Protein AF-A0AAD2HLU0-F1 (afdb_monomer_lite)

Organism: NCBI:txid2018698

Radius of gyration: 24.08 Å; chains: 1; bounding box: 61×71×70 Å

Secondary structure (DSSP, 8-state):
-EE--TT-TTPPP--TT--EES-EEETTTTEEESPPP--STT-PPP-TT---TTT-EEEETTTTEEEEHHHHSS--------GGGGGGS-TTT-SPP--HHHHHTSS-S-----------------------------HHHHHHHHTTS-HHHHHHHTS-EEESGGGTTTTTHHHHHHHHHHHHHHHHS-GGGHHHHHHHHHHHSPTT--S---TTSS--------------------------PPPTTSPPPPB-TTT--B-

pLDDT: mean 74.42, std 17.14, range [38.34, 97.81]

Structure (mmCIF, N/CA/C/O backbone):
data_AF-A0AAD2HLU0-F1
#
_entry.id   AF-A0AAD2HLU0-F1
#
loop_
_atom_site.group_PDB
_atom_site.id
_atom_site.type_symbol
_atom_site.label_atom_id
_atom_site.label_alt_id
_atom_site.label_comp_id
_atom_site.label_asym_id
_atom_site.label_entity_id
_atom_site.label_seq_id
_atom_site.pdbx_PDB_ins_code
_atom_site.Cartn_x
_atom_site.Cartn_y
_atom_site.Cartn_z
_atom_site.occupancy
_atom_site.B_iso_or_equiv
_atom_site.auth_seq_id
_atom_site.auth_comp_id
_atom_site.auth_asym_id
_atom_site.auth_atom_id
_atom_site.pdbx_PDB_model_num
ATOM 1 N N . MET A 1 1 ? -4.654 6.642 -21.393 1.00 87.25 1 MET A N 1
ATOM 2 C CA . MET A 1 1 ? -3.465 5.949 -20.857 1.00 87.25 1 MET A CA 1
ATOM 3 C C . MET A 1 1 ? -3.127 6.618 -19.536 1.00 87.25 1 MET A C 1
ATOM 5 O O . MET A 1 1 ? -2.992 7.837 -19.544 1.00 87.25 1 MET A O 1
ATOM 9 N N . LYS A 1 2 ? -3.085 5.885 -18.421 1.00 93.81 2 LYS A N 1
ATOM 10 C CA . LYS A 1 2 ? -2.785 6.452 -17.093 1.00 93.81 2 LYS A CA 1
ATOM 11 C C . LYS A 1 2 ? -1.273 6.446 -16.833 1.00 93.81 2 LYS A C 1
ATOM 13 O O . LYS A 1 2 ? -0.592 5.492 -17.208 1.00 93.81 2 LYS A O 1
ATOM 18 N N . SER A 1 3 ? -0.744 7.498 -16.213 1.00 93.75 3 SER A N 1
ATOM 19 C CA . SER A 1 3 ? 0.640 7.503 -15.725 1.00 93.75 3 SER A CA 1
ATOM 20 C C . SER A 1 3 ? 0.746 6.664 -14.453 1.00 93.75 3 SER A C 1
ATOM 22 O O . SER A 1 3 ? -0.096 6.803 -13.567 1.00 93.75 3 SER A O 1
ATOM 24 N N . PHE A 1 4 ? 1.780 5.832 -14.350 1.00 93.38 4 PHE A N 1
ATOM 25 C CA . PHE A 1 4 ? 2.067 5.009 -13.178 1.00 93.38 4 PHE A CA 1
ATOM 26 C C . PHE A 1 4 ? 3.403 5.386 -12.539 1.00 93.38 4 PHE A C 1
ATOM 28 O O . PHE A 1 4 ? 4.429 5.399 -13.219 1.00 93.38 4 PHE A O 1
ATOM 35 N N . ASP A 1 5 ? 3.367 5.702 -11.241 1.00 92.12 5 ASP A N 1
ATOM 36 C CA . ASP A 1 5 ? 4.523 6.081 -10.429 1.00 92.12 5 ASP A CA 1
ATOM 37 C C . ASP A 1 5 ? 4.686 5.093 -9.271 1.00 92.12 5 ASP A C 1
ATOM 39 O O . ASP A 1 5 ? 3.951 5.102 -8.285 1.00 92.12 5 ASP A O 1
ATOM 43 N N . GLU A 1 6 ? 5.713 4.253 -9.382 1.00 89.19 6 GLU A N 1
ATOM 44 C CA . GLU A 1 6 ? 6.005 3.180 -8.433 1.00 89.19 6 GLU A CA 1
ATOM 45 C C . GLU A 1 6 ? 6.368 3.669 -7.016 1.00 89.19 6 GLU A C 1
ATOM 47 O O . GLU A 1 6 ? 6.426 2.853 -6.085 1.00 89.19 6 GLU A O 1
ATOM 52 N N . ASN A 1 7 ? 6.634 4.967 -6.839 1.00 88.31 7 ASN A N 1
ATOM 53 C CA . ASN A 1 7 ? 6.955 5.568 -5.543 1.00 88.31 7 ASN A CA 1
ATOM 54 C C . ASN A 1 7 ? 5.712 6.038 -4.780 1.00 88.31 7 ASN A C 1
ATOM 56 O O . ASN A 1 7 ? 5.813 6.302 -3.582 1.00 88.31 7 ASN A O 1
ATOM 60 N N . ILE A 1 8 ? 4.558 6.140 -5.445 1.00 89.88 8 ILE A N 1
ATOM 61 C CA . ILE A 1 8 ? 3.311 6.600 -4.837 1.00 89.88 8 ILE A CA 1
ATOM 62 C C . ILE A 1 8 ? 2.519 5.369 -4.380 1.00 89.88 8 ILE A C 1
ATOM 64 O O . ILE A 1 8 ? 2.015 4.619 -5.215 1.00 89.88 8 ILE A O 1
ATOM 68 N N . PRO A 1 9 ? 2.388 5.119 -3.065 1.00 87.75 9 PRO A N 1
ATOM 69 C CA . PRO A 1 9 ? 1.676 3.940 -2.581 1.00 87.75 9 PRO A CA 1
ATOM 70 C C . PRO A 1 9 ? 0.152 4.048 -2.732 1.00 87.75 9 PRO A C 1
ATOM 72 O O . PRO A 1 9 ? -0.545 3.037 -2.717 1.00 87.75 9 PRO A O 1
ATOM 75 N N . GLU A 1 10 ? -0.362 5.263 -2.908 1.00 88.94 10 GLU A N 1
ATOM 76 C CA . GLU A 1 10 ? -1.786 5.569 -3.067 1.00 88.94 10 GLU A CA 1
ATOM 77 C C . GLU A 1 10 ? -2.125 5.920 -4.505 1.00 88.94 10 GLU A C 1
ATOM 79 O O . GLU A 1 10 ? -2.752 6.937 -4.806 1.00 88.94 10 GLU A O 1
ATOM 84 N N . GLN A 1 11 ? -1.649 5.099 -5.427 1.00 91.31 11 GLN A N 1
ATOM 85 C CA . GLN A 1 11 ? -1.973 5.333 -6.813 1.00 91.31 11 GLN A CA 1
ATOM 86 C C . GLN A 1 11 ? -3.433 4.958 -7.108 1.00 91.31 11 GLN A C 1
ATOM 88 O O . GLN A 1 11 ? -3.984 4.037 -6.514 1.00 91.31 11 GLN A O 1
ATOM 93 N N . GLU A 1 12 ? -4.077 5.668 -8.031 1.00 90.44 12 GLU A N 1
ATOM 94 C CA . GLU A 1 12 ? -5.422 5.321 -8.491 1.00 90.44 12 GLU A CA 1
ATOM 95 C C . GLU A 1 12 ? -5.444 3.914 -9.107 1.00 90.44 12 GLU A C 1
ATOM 97 O O . GLU A 1 12 ? -4.520 3.544 -9.835 1.00 90.44 12 GLU A O 1
ATOM 102 N N . LEU A 1 13 ? -6.510 3.147 -8.843 1.00 88.50 13 LEU A N 1
ATOM 103 C CA . LEU A 1 13 ? -6.700 1.819 -9.418 1.00 88.50 13 LEU A CA 1
ATOM 104 C C . LEU A 1 13 ? -6.656 1.886 -10.953 1.00 88.50 13 LEU A C 1
ATOM 106 O O . LEU A 1 13 ? -7.323 2.705 -11.587 1.00 88.50 13 LEU A O 1
ATOM 110 N N . ILE A 1 14 ? -5.865 0.990 -11.540 1.00 90.00 14 ILE A N 1
ATOM 111 C CA . ILE A 1 14 ? -5.804 0.787 -12.986 1.00 90.00 14 ILE A CA 1
ATOM 112 C C . ILE A 1 14 ? -6.671 -0.429 -13.296 1.00 90.00 14 ILE A C 1
ATOM 114 O O . ILE A 1 14 ? -6.364 -1.540 -12.855 1.00 90.00 14 ILE A O 1
ATOM 118 N N . HIS A 1 15 ? -7.769 -0.218 -14.017 1.00 88.50 15 HIS A N 1
ATOM 119 C CA . HIS A 1 15 ? -8.679 -1.298 -14.391 1.00 88.50 15 HIS A CA 1
ATOM 120 C C . HIS A 1 15 ? -8.069 -2.190 -15.482 1.00 88.50 15 HIS A C 1
ATOM 122 O O . HIS A 1 15 ? -7.198 -1.764 -16.234 1.00 88.50 15 HIS A O 1
ATOM 128 N N . ALA A 1 16 ? -8.562 -3.426 -15.609 1.00 87.38 16 ALA A N 1
ATOM 129 C CA . ALA A 1 16 ? -8.052 -4.398 -16.584 1.00 87.38 16 ALA A CA 1
ATOM 130 C C . ALA A 1 16 ? -8.142 -3.924 -18.051 1.00 87.38 16 ALA A C 1
ATOM 132 O O . ALA A 1 16 ? -7.383 -4.381 -18.900 1.00 87.38 16 ALA A O 1
ATOM 133 N N . GLU A 1 17 ? -9.060 -3.003 -18.346 1.00 91.94 17 GLU A N 1
ATOM 134 C CA . GLU A 1 17 ? -9.271 -2.425 -19.678 1.00 91.94 17 GLU A CA 1
ATOM 135 C C . GLU A 1 17 ? -8.419 -1.166 -19.925 1.00 91.94 17 GLU A C 1
ATOM 137 O O . GLU A 1 17 ? -8.361 -0.647 -21.043 1.00 91.94 17 GLU A O 1
ATOM 142 N N . GLU A 1 18 ? -7.750 -0.648 -18.892 1.00 94.56 18 GLU A N 1
ATOM 143 C CA . GLU A 1 18 ? -6.975 0.583 -18.965 1.00 94.56 18 GLU A CA 1
ATOM 144 C C . GLU A 1 18 ? -5.498 0.301 -19.249 1.00 94.56 18 GLU A C 1
ATOM 146 O O . GLU A 1 18 ? -4.814 -0.436 -18.543 1.00 94.56 18 GLU A O 1
ATOM 151 N N . LEU A 1 19 ? -4.963 0.977 -20.265 1.00 95.19 19 LEU A N 1
ATOM 152 C CA . LEU A 1 19 ? -3.526 0.991 -20.517 1.00 95.19 19 LEU A CA 1
ATOM 153 C C . LEU A 1 19 ? -2.831 2.001 -19.602 1.00 95.19 19 LEU A C 1
ATOM 155 O O . LEU A 1 19 ? -3.290 3.143 -19.451 1.00 95.19 19 LEU A O 1
ATOM 159 N N . TYR A 1 20 ? -1.666 1.623 -19.086 1.00 95.12 20 TYR A N 1
ATOM 160 C CA . TYR A 1 20 ? -0.814 2.487 -18.276 1.00 95.12 20 TYR A CA 1
ATOM 161 C C . TYR A 1 20 ? 0.605 2.575 -18.844 1.00 95.12 20 TYR A C 1
ATOM 163 O O . TYR A 1 20 ? 1.043 1.722 -19.615 1.00 95.12 20 TYR A O 1
ATOM 171 N N . TYR A 1 21 ? 1.326 3.629 -18.470 1.00 94.88 21 TYR A N 1
ATOM 172 C CA . TYR A 1 21 ? 2.748 3.788 -18.767 1.00 94.88 21 TYR A CA 1
ATOM 173 C C . TYR A 1 21 ? 3.501 4.248 -17.522 1.00 94.88 21 TYR A C 1
ATOM 175 O O . TYR A 1 21 ? 3.002 5.057 -16.746 1.00 94.88 21 TYR A O 1
ATOM 183 N N . ARG A 1 22 ? 4.733 3.760 -17.364 1.00 93.69 22 ARG A N 1
ATOM 184 C CA . ARG A 1 22 ? 5.660 4.150 -16.282 1.00 93.69 22 ARG A CA 1
ATOM 185 C C . ARG A 1 22 ? 6.884 4.924 -16.762 1.00 93.69 22 ARG A C 1
ATOM 187 O O . ARG A 1 22 ? 7.669 5.433 -15.971 1.00 93.69 22 ARG A O 1
ATOM 194 N N . SER A 1 23 ? 7.091 4.972 -18.075 1.00 93.81 23 SER A N 1
ATOM 195 C CA . SER A 1 23 ? 8.239 5.642 -18.674 1.00 93.81 23 SER A CA 1
ATOM 196 C C . SER A 1 23 ? 7.872 6.205 -20.038 1.00 93.81 23 SER A C 1
ATOM 198 O O . SER A 1 23 ? 7.047 5.649 -20.760 1.00 93.81 23 SER A O 1
ATOM 200 N N . THR A 1 24 ? 8.521 7.304 -20.386 1.00 95.69 24 THR A N 1
ATOM 201 C CA . THR A 1 24 ? 8.459 7.957 -21.688 1.00 95.69 24 THR A CA 1
ATOM 202 C C . THR A 1 24 ? 9.670 7.528 -22.505 1.00 95.69 24 THR A C 1
ATOM 204 O O . THR A 1 24 ? 10.796 7.556 -22.009 1.00 95.69 24 THR A O 1
ATOM 207 N N . TYR A 1 25 ? 9.448 7.135 -23.759 1.00 96.94 25 TYR A N 1
ATOM 208 C CA . TYR A 1 25 ? 10.517 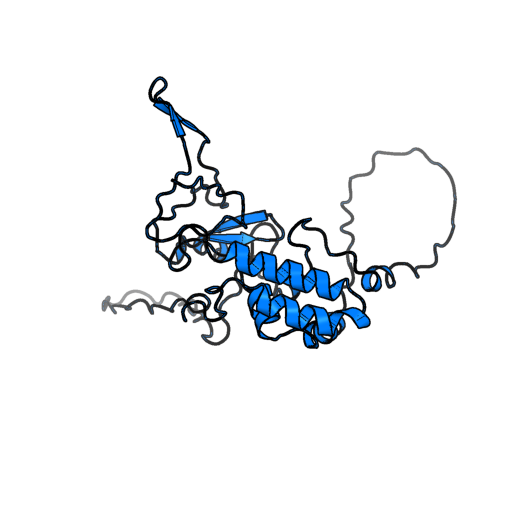6.826 -24.706 1.00 96.94 25 TYR A CA 1
ATOM 209 C C . TYR A 1 25 ? 10.790 8.033 -25.611 1.00 96.94 25 TYR A C 1
ATOM 211 O O . TYR A 1 25 ? 9.929 8.466 -26.380 1.00 96.94 25 TYR A O 1
ATOM 219 N N . HIS A 1 26 ? 11.998 8.583 -25.530 1.00 97.06 26 HIS A N 1
ATOM 220 C CA . HIS A 1 26 ? 12.459 9.685 -26.365 1.00 97.06 26 HIS A CA 1
ATOM 221 C C . HIS A 1 26 ? 13.066 9.133 -27.658 1.00 97.06 26 HIS A C 1
ATOM 223 O O . HIS A 1 26 ? 14.248 8.813 -27.712 1.00 97.06 26 HIS A O 1
ATOM 229 N N . HIS A 1 27 ? 12.263 9.036 -28.718 1.00 97.12 27 HIS A N 1
ATOM 230 C CA . HIS A 1 27 ? 12.669 8.425 -29.993 1.00 97.12 27 HIS A CA 1
ATOM 231 C C . HIS A 1 27 ? 13.915 9.053 -30.647 1.00 97.12 27 HIS A C 1
ATOM 233 O O . HIS A 1 27 ? 14.646 8.358 -31.344 1.00 97.12 27 HIS A O 1
ATOM 239 N N . THR A 1 28 ? 14.177 10.345 -30.426 1.00 97.81 28 THR A N 1
ATOM 240 C CA . THR A 1 28 ? 15.351 11.033 -30.987 1.00 97.81 28 THR A CA 1
ATOM 241 C C . THR A 1 28 ? 16.658 10.613 -30.321 1.00 97.81 28 THR A C 1
ATOM 243 O O . THR A 1 28 ? 17.678 10.506 -30.994 1.00 97.81 28 THR A O 1
ATOM 246 N N . SER A 1 29 ? 16.640 10.376 -29.008 1.00 96.25 29 SER A N 1
ATOM 247 C CA . SER A 1 29 ? 17.819 9.989 -28.226 1.00 96.25 29 SER A CA 1
ATOM 248 C C . SER A 1 29 ? 17.877 8.493 -27.914 1.00 96.25 29 SER A C 1
ATOM 250 O O . SER A 1 29 ? 18.889 8.015 -27.410 1.00 96.25 29 SER A O 1
ATOM 252 N N . GLY A 1 30 ? 16.789 7.757 -28.155 1.00 96.62 30 GLY A N 1
ATOM 253 C CA . GLY A 1 30 ? 16.605 6.383 -27.690 1.00 96.62 30 GLY A CA 1
ATOM 254 C C . GLY A 1 30 ? 16.499 6.256 -26.164 1.00 96.62 30 GLY A C 1
ATOM 255 O O . GLY A 1 30 ? 16.508 5.139 -25.650 1.00 96.62 30 GLY A O 1
ATOM 256 N N . ALA A 1 31 ? 16.420 7.371 -25.429 1.00 96.62 31 ALA A N 1
ATOM 257 C CA . ALA A 1 31 ? 16.419 7.370 -23.971 1.00 96.62 31 ALA A CA 1
ATOM 258 C C . ALA A 1 31 ? 15.034 7.034 -23.397 1.00 96.62 31 ALA A C 1
ATOM 260 O O . ALA A 1 31 ? 14.007 7.447 -23.935 1.00 96.62 31 ALA A O 1
ATOM 261 N N . ILE A 1 32 ? 15.010 6.334 -22.263 1.00 95.25 32 ILE A N 1
ATOM 262 C CA . ILE A 1 32 ? 13.800 6.046 -21.481 1.00 95.25 32 ILE A CA 1
ATOM 263 C C . ILE A 1 32 ? 13.853 6.888 -20.200 1.00 95.25 32 ILE A C 1
ATOM 265 O O . ILE A 1 32 ? 14.864 6.861 -19.500 1.00 95.25 32 ILE A O 1
ATOM 269 N N . SER A 1 33 ? 12.788 7.637 -19.901 1.00 94.25 33 SER A N 1
ATOM 270 C CA . SER A 1 33 ? 12.708 8.522 -18.730 1.00 94.25 33 SER A CA 1
ATOM 271 C C . SER A 1 33 ? 11.361 8.395 -17.998 1.00 94.25 33 SER A C 1
ATOM 273 O O . SER A 1 33 ? 10.326 8.429 -18.665 1.00 94.25 33 SER A O 1
ATOM 275 N N . PRO A 1 34 ? 11.327 8.283 -16.657 1.00 92.19 34 PRO A N 1
ATOM 276 C CA . PRO A 1 34 ? 12.480 8.190 -15.760 1.00 92.19 34 PRO A CA 1
ATOM 277 C C . PRO A 1 34 ? 13.181 6.824 -15.850 1.00 92.19 34 PRO A C 1
ATOM 279 O O . PRO A 1 34 ? 12.624 5.852 -16.366 1.00 92.19 34 PRO A O 1
ATOM 282 N N . ALA A 1 35 ? 14.417 6.748 -15.343 1.00 88.62 35 ALA A N 1
ATOM 283 C CA . ALA A 1 35 ? 15.080 5.466 -15.117 1.00 88.62 35 ALA A CA 1
ATOM 284 C C . ALA A 1 35 ? 14.264 4.632 -14.116 1.00 88.62 35 ALA A C 1
ATOM 286 O O . ALA A 1 35 ? 13.683 5.183 -13.180 1.00 88.62 35 ALA A O 1
ATOM 287 N N . ARG A 1 36 ? 14.217 3.308 -14.309 1.00 85.56 36 ARG A N 1
ATOM 288 C CA . ARG A 1 36 ? 13.431 2.421 -13.440 1.00 85.56 36 ARG A CA 1
ATOM 289 C C . ARG A 1 36 ? 13.984 2.470 -12.010 1.00 85.56 36 ARG A C 1
ATOM 291 O O . ARG A 1 36 ? 15.167 2.169 -11.834 1.00 85.56 36 ARG A O 1
ATOM 298 N N . PRO A 1 37 ? 13.176 2.840 -11.002 1.00 86.19 37 PRO A N 1
ATOM 299 C CA . PRO A 1 37 ? 13.651 2.876 -9.631 1.00 86.19 37 PRO A CA 1
ATOM 300 C C . PRO A 1 37 ? 13.915 1.452 -9.124 1.00 86.19 37 PRO A C 1
ATOM 302 O O . PRO A 1 37 ? 13.137 0.525 -9.349 1.00 86.19 37 PRO A O 1
ATOM 305 N N . THR A 1 38 ? 15.020 1.271 -8.405 1.00 88.38 38 THR A N 1
ATOM 306 C CA . THR A 1 38 ? 15.301 0.032 -7.673 1.00 88.38 38 THR A CA 1
ATOM 307 C C . THR A 1 38 ? 14.646 0.122 -6.303 1.00 88.38 38 THR A C 1
ATOM 309 O O . THR A 1 38 ? 15.165 0.771 -5.393 1.00 88.38 38 THR A O 1
ATOM 312 N N . LEU A 1 39 ? 13.473 -0.486 -6.165 1.00 87.75 39 LEU A N 1
ATOM 313 C CA . LEU A 1 39 ? 12.642 -0.288 -4.978 1.00 87.75 39 LEU A CA 1
ATOM 314 C C . LEU A 1 39 ? 12.993 -1.282 -3.862 1.00 87.75 39 LEU A C 1
ATOM 316 O O . LEU A 1 39 ? 13.084 -0.892 -2.695 1.00 87.75 39 LEU A O 1
ATOM 320 N N . CYS A 1 40 ? 13.298 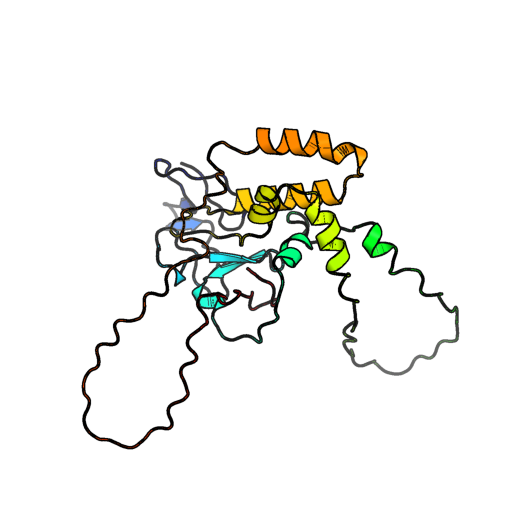-2.529 -4.235 1.00 89.81 40 CYS A N 1
ATOM 321 C CA . CYS A 1 40 ? 13.712 -3.584 -3.313 1.00 89.81 40 CYS A CA 1
ATOM 322 C C . CYS A 1 40 ? 15.227 -3.588 -3.058 1.00 89.81 40 CYS A C 1
ATOM 324 O O . CYS A 1 40 ? 16.025 -3.153 -3.887 1.00 89.81 40 CYS A O 1
ATOM 326 N N . CYS A 1 41 ? 15.645 -4.178 -1.936 1.00 85.75 41 CYS A N 1
ATOM 327 C CA . CYS A 1 41 ? 17.053 -4.412 -1.598 1.00 85.75 41 CYS A CA 1
ATOM 328 C C . CYS A 1 41 ? 17.812 -5.337 -2.572 1.00 85.75 41 CYS A C 1
ATOM 330 O O . CYS A 1 41 ? 19.035 -5.268 -2.619 1.00 85.75 41 CYS A O 1
ATOM 332 N N . CYS A 1 42 ? 17.125 -6.167 -3.368 1.00 88.12 42 CYS A N 1
ATOM 333 C CA . CYS A 1 42 ? 17.774 -7.014 -4.376 1.00 88.12 42 CYS A CA 1
ATOM 334 C C . CYS A 1 42 ? 18.231 -6.239 -5.623 1.00 88.12 42 CYS A C 1
ATOM 336 O O . CYS A 1 42 ? 18.920 -6.807 -6.463 1.00 88.12 42 CYS A O 1
ATOM 338 N N . GLY A 1 43 ? 17.843 -4.966 -5.764 1.00 89.75 43 GLY A N 1
ATOM 339 C CA . GLY A 1 43 ? 18.164 -4.151 -6.938 1.00 89.75 43 GLY A CA 1
ATOM 340 C C . GLY A 1 43 ? 17.301 -4.441 -8.170 1.00 89.75 43 GLY A C 1
ATOM 341 O O . GLY A 1 43 ? 17.443 -3.755 -9.177 1.00 89.75 43 GLY A O 1
ATOM 342 N N . GLU A 1 44 ? 16.389 -5.413 -8.104 1.00 91.69 44 GLU A N 1
ATOM 343 C CA . GLU A 1 44 ? 15.434 -5.682 -9.182 1.00 91.69 44 GLU A CA 1
ATOM 344 C C . GLU A 1 44 ? 14.308 -4.635 -9.177 1.00 91.69 44 GLU A C 1
ATOM 346 O O . GLU A 1 44 ? 13.818 -4.222 -8.118 1.00 91.69 44 GLU A O 1
ATOM 351 N N . ALA A 1 45 ? 13.919 -4.192 -10.375 1.00 91.88 45 ALA A N 1
ATOM 352 C CA . ALA A 1 45 ? 12.780 -3.301 -10.571 1.00 91.88 45 ALA A CA 1
ATOM 353 C C . ALA A 1 45 ? 11.463 -4.072 -10.417 1.00 91.88 45 ALA A C 1
ATOM 355 O O . ALA A 1 45 ? 11.415 -5.279 -10.646 1.00 91.88 45 ALA A O 1
ATOM 356 N N . TYR A 1 46 ? 10.391 -3.358 -10.075 1.00 93.81 46 TYR A N 1
ATOM 357 C CA . TYR A 1 46 ? 9.057 -3.944 -10.037 1.00 93.81 46 TYR A CA 1
ATOM 358 C C . TYR A 1 46 ? 8.632 -4.396 -11.440 1.00 93.81 46 TYR A C 1
ATOM 360 O O . TYR A 1 46 ? 8.748 -3.634 -12.409 1.00 93.81 46 TYR A O 1
ATOM 368 N N . ASP A 1 47 ? 8.124 -5.621 -11.546 1.00 92.44 47 ASP A N 1
ATOM 369 C CA . ASP A 1 47 ? 7.500 -6.123 -12.764 1.00 92.44 47 ASP A CA 1
ATOM 370 C C . ASP A 1 47 ? 6.015 -6.424 -12.511 1.00 92.44 47 ASP A C 1
ATOM 372 O O . ASP A 1 47 ? 5.699 -7.398 -11.828 1.00 92.44 47 ASP A O 1
ATOM 376 N N . PRO A 1 48 ? 5.094 -5.579 -13.001 1.00 90.31 48 PRO A N 1
ATOM 377 C CA . PRO A 1 48 ? 3.661 -5.771 -12.792 1.00 90.31 48 PRO A CA 1
ATOM 378 C C . PRO A 1 48 ? 3.078 -6.975 -13.544 1.00 90.31 48 PRO A C 1
ATOM 380 O O . PRO A 1 48 ? 1.996 -7.430 -13.175 1.00 90.31 48 PRO A O 1
ATOM 383 N N . ASP A 1 49 ? 3.769 -7.485 -14.568 1.00 88.69 49 ASP A N 1
ATOM 384 C CA . ASP A 1 49 ? 3.325 -8.652 -15.341 1.00 88.69 49 ASP A CA 1
ATOM 385 C C . ASP A 1 49 ? 3.723 -9.975 -14.662 1.00 88.69 49 ASP A C 1
ATOM 387 O O . ASP A 1 49 ? 3.194 -11.043 -14.978 1.00 88.69 49 ASP A O 1
ATOM 391 N N . GLU A 1 50 ? 4.644 -9.917 -13.698 1.00 92.81 50 GLU A N 1
ATOM 392 C CA . GLU A 1 50 ? 5.105 -11.079 -12.955 1.00 92.81 50 GLU A CA 1
ATOM 393 C C . GLU A 1 50 ? 4.105 -11.431 -11.844 1.00 92.81 50 GLU A C 1
ATOM 395 O O . GLU A 1 50 ? 3.981 -10.763 -10.815 1.00 92.81 50 GLU A O 1
ATOM 400 N N . THR A 1 51 ? 3.364 -12.516 -12.059 1.00 87.38 51 THR A N 1
ATOM 401 C CA . THR A 1 51 ? 2.300 -12.954 -11.146 1.00 87.38 51 THR A CA 1
ATOM 402 C C . THR A 1 51 ? 2.774 -13.908 -10.053 1.00 87.38 51 THR A C 1
ATOM 404 O O . THR A 1 51 ? 1.975 -14.300 -9.200 1.00 87.38 51 THR A O 1
ATOM 407 N N . SER A 1 52 ? 4.041 -14.340 -10.071 1.00 91.19 52 SER A N 1
ATOM 408 C CA . SER A 1 52 ? 4.546 -15.257 -9.049 1.00 91.19 52 SER A CA 1
ATOM 409 C C . SER A 1 52 ? 4.529 -14.619 -7.660 1.00 91.19 52 SER A C 1
ATOM 411 O O . SER A 1 52 ? 4.881 -13.456 -7.459 1.00 91.19 52 SER A O 1
ATOM 413 N N . ALA A 1 53 ? 4.158 -15.422 -6.660 1.00 89.38 53 ALA A N 1
ATOM 414 C CA . ALA A 1 53 ? 4.048 -14.966 -5.276 1.00 89.38 53 ALA A CA 1
ATOM 415 C C . ALA A 1 53 ? 5.360 -14.369 -4.733 1.00 89.38 53 ALA A C 1
ATOM 417 O O . ALA A 1 53 ? 5.336 -13.516 -3.852 1.00 89.38 53 ALA A O 1
ATOM 418 N N . GLU A 1 54 ? 6.502 -14.803 -5.265 1.00 91.81 54 GLU A N 1
ATOM 419 C CA . GLU A 1 54 ? 7.836 -14.341 -4.883 1.00 91.81 54 GLU A CA 1
ATOM 420 C C . GLU A 1 54 ? 8.139 -12.895 -5.301 1.00 91.81 54 GLU A C 1
ATOM 422 O O . GLU A 1 54 ? 8.930 -12.227 -4.627 1.00 91.81 54 GLU A O 1
ATOM 427 N N . HIS A 1 55 ? 7.498 -12.411 -6.370 1.00 92.25 55 HIS A N 1
ATOM 428 C CA . HIS A 1 55 ? 7.678 -11.066 -6.924 1.00 92.25 55 HIS A CA 1
ATOM 429 C C . HIS A 1 55 ? 6.598 -10.074 -6.483 1.00 92.25 55 HIS A C 1
ATOM 431 O O . HIS A 1 55 ? 6.729 -8.879 -6.746 1.00 92.25 55 HIS A O 1
ATOM 437 N N . ILE A 1 56 ? 5.581 -10.528 -5.741 1.00 92.69 56 ILE A N 1
ATOM 438 C CA . ILE A 1 56 ? 4.675 -9.623 -5.024 1.00 92.69 56 ILE A CA 1
ATOM 439 C C . ILE A 1 56 ? 5.517 -8.728 -4.115 1.00 92.69 56 ILE A C 1
ATOM 441 O O . ILE A 1 56 ? 6.392 -9.203 -3.381 1.00 92.69 56 ILE A O 1
ATOM 445 N N . MET A 1 57 ? 5.260 -7.423 -4.171 1.00 93.88 57 MET A N 1
ATOM 446 C CA . MET A 1 57 ? 5.980 -6.448 -3.364 1.00 93.88 57 MET A CA 1
ATOM 447 C C . MET A 1 57 ? 5.114 -5.960 -2.213 1.00 93.88 57 MET A C 1
ATOM 449 O O . MET A 1 57 ? 3.975 -5.562 -2.426 1.00 93.88 57 MET A O 1
ATOM 453 N N . HIS A 1 58 ? 5.689 -5.929 -1.017 1.00 92.75 58 HIS A N 1
ATOM 454 C CA . HIS A 1 58 ? 5.091 -5.366 0.185 1.00 92.75 58 HIS A CA 1
ATOM 455 C C . HIS A 1 58 ? 5.715 -3.996 0.479 1.00 92.75 58 HIS A C 1
ATOM 457 O O . HIS A 1 58 ? 6.919 -3.806 0.293 1.00 92.75 58 HIS A O 1
ATOM 463 N N . PHE A 1 59 ? 4.925 -3.036 0.944 1.00 92.25 59 PHE A N 1
ATOM 464 C CA . PHE A 1 59 ? 5.384 -1.698 1.301 1.00 92.25 59 PHE A CA 1
ATOM 465 C C . PHE A 1 59 ? 5.601 -1.574 2.805 1.00 92.25 59 PHE A C 1
ATOM 467 O O . PHE A 1 59 ? 4.674 -1.664 3.609 1.00 92.25 59 PHE A O 1
ATOM 474 N N . CYS A 1 60 ? 6.839 -1.284 3.192 1.00 88.19 60 CYS A N 1
ATOM 475 C CA . CYS A 1 60 ? 7.174 -1.015 4.578 1.00 88.19 60 CYS A CA 1
ATOM 476 C C . CYS A 1 60 ? 6.797 0.428 4.916 1.00 88.19 60 CYS A C 1
ATOM 478 O O . CYS A 1 60 ? 7.449 1.359 4.440 1.00 88.19 60 CYS A O 1
ATOM 480 N N . SER A 1 61 ? 5.802 0.626 5.784 1.00 82.06 61 SER A N 1
ATOM 481 C CA . SER A 1 61 ? 5.373 1.966 6.217 1.00 82.06 61 SER A CA 1
ATOM 482 C C . SER A 1 61 ? 6.504 2.767 6.865 1.00 82.06 61 SER A C 1
ATOM 484 O O . SER A 1 61 ? 6.628 3.960 6.609 1.00 82.06 61 SER A O 1
ATOM 486 N N . ARG A 1 62 ? 7.382 2.101 7.625 1.00 79.50 62 ARG A N 1
ATOM 487 C CA . ARG A 1 62 ? 8.500 2.737 8.335 1.00 79.50 62 ARG A CA 1
ATOM 488 C C . ARG A 1 62 ? 9.645 3.145 7.417 1.00 79.50 62 ARG A C 1
ATOM 490 O O . ARG A 1 62 ? 10.118 4.274 7.499 1.00 79.50 62 ARG A O 1
ATOM 497 N N . CYS A 1 63 ? 10.104 2.238 6.556 1.00 80.38 63 CYS A N 1
ATOM 498 C CA . CYS A 1 63 ? 11.190 2.530 5.617 1.00 80.38 63 CYS A CA 1
ATOM 499 C C . CYS A 1 63 ? 10.719 3.301 4.384 1.00 80.38 63 CYS A C 1
ATOM 501 O O . CYS A 1 63 ? 11.560 3.832 3.668 1.00 80.38 63 CYS A O 1
ATOM 503 N N . ARG A 1 64 ? 9.405 3.335 4.120 1.00 85.31 64 ARG A N 1
ATOM 504 C CA . ARG A 1 64 ? 8.806 3.858 2.883 1.00 85.31 64 ARG A CA 1
ATOM 505 C C . ARG A 1 64 ? 9.387 3.195 1.630 1.00 85.31 64 ARG A C 1
ATOM 507 O O . ARG A 1 64 ? 9.612 3.844 0.615 1.00 85.31 64 ARG A O 1
ATOM 514 N N . ARG A 1 65 ? 9.656 1.887 1.713 1.00 88.00 65 ARG A N 1
ATOM 515 C CA . ARG A 1 65 ? 10.262 1.086 0.636 1.00 88.00 65 ARG A CA 1
ATOM 516 C C . ARG A 1 65 ? 9.393 -0.107 0.286 1.00 88.00 65 ARG A C 1
ATOM 518 O O . ARG A 1 65 ? 8.777 -0.703 1.167 1.00 88.00 65 ARG A O 1
ATOM 525 N N . TRP A 1 66 ? 9.417 -0.479 -0.987 1.00 91.88 66 TRP A N 1
ATOM 526 C CA . TRP A 1 66 ? 8.788 -1.697 -1.481 1.00 91.88 66 TRP A CA 1
ATOM 527 C C . TRP A 1 66 ? 9.782 -2.853 -1.503 1.00 91.88 66 TRP A C 1
ATOM 529 O O . TRP A 1 66 ? 10.903 -2.705 -1.979 1.00 91.88 66 TRP A O 1
ATOM 539 N N . LEU A 1 67 ? 9.368 -4.020 -1.030 1.00 93.00 67 LEU A N 1
ATOM 540 C CA . LEU A 1 67 ? 10.221 -5.189 -0.857 1.00 93.00 67 LEU A CA 1
ATOM 541 C C . LEU A 1 67 ? 9.533 -6.419 -1.437 1.00 93.00 67 LEU A C 1
ATOM 543 O O . LEU A 1 67 ? 8.373 -6.672 -1.131 1.00 93.00 67 LEU A O 1
ATOM 547 N N . HIS A 1 68 ? 10.238 -7.197 -2.255 1.00 93.50 68 HIS A N 1
ATOM 548 C CA . HIS A 1 68 ? 9.705 -8.464 -2.753 1.00 93.50 68 HIS A CA 1
ATOM 549 C C . HIS A 1 68 ? 9.488 -9.449 -1.604 1.00 93.50 68 HIS A C 1
ATOM 551 O O . HIS A 1 68 ? 10.328 -9.553 -0.706 1.00 93.50 68 HIS A O 1
ATOM 557 N N . ARG A 1 69 ? 8.431 -10.257 -1.681 1.00 90.94 69 ARG A N 1
ATOM 558 C CA . ARG A 1 69 ? 8.150 -11.319 -0.707 1.00 90.94 69 ARG A CA 1
ATOM 559 C C . ARG A 1 69 ? 9.324 -12.287 -0.535 1.00 90.94 69 ARG A C 1
ATOM 561 O O . ARG A 1 69 ? 9.668 -12.640 0.596 1.00 90.94 69 ARG A O 1
ATOM 568 N N . LYS A 1 70 ? 9.997 -12.660 -1.633 1.00 91.56 70 LYS A N 1
ATOM 569 C CA . LYS A 1 70 ? 11.212 -13.498 -1.581 1.00 91.56 70 LYS A CA 1
ATOM 570 C C . LYS A 1 70 ? 12.339 -12.850 -0.768 1.00 91.56 70 LYS A C 1
ATOM 572 O O . LYS A 1 70 ? 13.042 -13.532 -0.030 1.00 91.56 70 LYS A O 1
ATOM 577 N N . CYS A 1 71 ? 12.463 -11.527 -0.843 1.00 88.25 71 CYS A N 1
ATOM 578 C CA . CYS A 1 71 ? 13.488 -10.760 -0.135 1.00 88.25 71 CYS A CA 1
ATOM 579 C C . CYS A 1 71 ? 13.155 -10.540 1.347 1.00 88.25 71 CYS A C 1
ATOM 581 O O . CYS A 1 71 ? 14.063 -10.324 2.140 1.00 88.25 71 CYS A O 1
ATOM 583 N N . LEU A 1 72 ? 11.880 -10.630 1.734 1.00 85.81 72 LEU A N 1
ATOM 584 C CA . LEU A 1 72 ? 11.448 -10.601 3.140 1.00 85.81 72 LEU A CA 1
ATOM 585 C C . LEU A 1 72 ? 11.712 -11.930 3.858 1.00 85.81 72 LEU A C 1
ATOM 587 O O . LEU A 1 72 ? 11.856 -11.966 5.072 1.00 85.81 72 LEU A O 1
ATOM 591 N N . SER A 1 73 ? 11.792 -13.028 3.103 1.00 80.38 73 SER A N 1
ATOM 592 C CA . SER A 1 73 ? 11.985 -14.378 3.647 1.00 80.38 73 SER A CA 1
ATOM 593 C C . SER A 1 73 ? 13.446 -14.684 4.007 1.00 80.38 73 SER A C 1
ATOM 595 O O . SER A 1 73 ? 13.739 -15.747 4.557 1.00 80.38 73 SER A O 1
ATOM 597 N N . SER A 1 74 ? 14.386 -13.786 3.684 1.00 72.88 74 SER A N 1
ATOM 598 C CA . SER A 1 74 ? 15.789 -13.968 4.055 1.00 72.88 74 SER A CA 1
ATOM 599 C C . SER A 1 74 ? 15.951 -13.847 5.576 1.00 72.88 74 SER A C 1
ATOM 601 O O . SER A 1 74 ? 15.399 -12.913 6.158 1.00 72.88 74 SER A O 1
ATOM 603 N N . PRO A 1 75 ? 16.685 -14.762 6.233 1.00 57.19 75 PRO A N 1
ATOM 604 C CA . PRO A 1 75 ? 16.715 -14.872 7.685 1.00 57.19 75 PRO A CA 1
ATOM 605 C C . PRO A 1 75 ? 17.389 -13.652 8.308 1.00 57.19 75 PRO A C 1
ATOM 607 O O . PRO A 1 75 ? 18.614 -13.566 8.395 1.00 57.19 75 PRO A O 1
ATOM 610 N N . LEU A 1 76 ? 16.570 -12.723 8.775 1.00 56.62 76 LEU A N 1
ATOM 611 C CA . LEU A 1 76 ? 16.965 -11.708 9.733 1.00 56.62 76 LEU A CA 1
ATOM 612 C C . LEU A 1 76 ? 16.411 -12.084 11.106 1.00 56.62 76 LEU A C 1
ATOM 614 O O . LEU A 1 76 ? 15.451 -12.854 11.187 1.00 56.62 76 LEU A O 1
ATOM 618 N N . PRO A 1 77 ? 17.044 -11.625 12.198 1.00 46.34 77 PRO A N 1
ATOM 619 C CA . PRO A 1 77 ? 16.536 -11.875 13.539 1.00 46.34 77 PRO A CA 1
ATOM 620 C C . PRO A 1 77 ? 15.109 -11.323 13.638 1.00 46.34 77 PRO A C 1
ATOM 622 O O . PRO A 1 77 ? 14.909 -10.111 13.603 1.00 46.34 77 PRO A O 1
ATOM 625 N N . SER A 1 78 ? 14.143 -12.242 13.702 1.00 47.00 78 SER A N 1
ATOM 626 C CA . SER A 1 78 ? 12.716 -11.935 13.696 1.00 47.00 78 SER A CA 1
ATOM 627 C C . SER A 1 78 ? 12.313 -11.295 15.020 1.00 47.00 78 SER A C 1
ATOM 629 O O . SER A 1 78 ? 12.448 -11.909 16.087 1.00 47.00 78 SER A O 1
ATOM 631 N N . ARG A 1 79 ? 11.820 -10.059 14.965 1.00 53.25 79 ARG A N 1
ATOM 632 C CA . ARG A 1 79 ? 11.119 -9.424 16.077 1.00 53.25 79 ARG A CA 1
ATOM 633 C C . ARG A 1 79 ? 9.625 -9.615 15.849 1.00 53.25 79 ARG A C 1
ATOM 635 O O . ARG A 1 79 ? 9.066 -9.093 14.896 1.00 53.25 79 ARG A O 1
ATOM 642 N N . ARG A 1 80 ? 8.952 -10.282 16.792 1.00 54.12 80 ARG A N 1
ATOM 643 C CA . ARG A 1 80 ? 7.484 -10.361 16.803 1.00 54.12 80 ARG A CA 1
ATOM 644 C C . ARG A 1 80 ? 6.899 -8.956 16.909 1.00 54.12 80 ARG A C 1
ATOM 646 O O . ARG A 1 80 ? 6.884 -8.365 17.986 1.00 54.12 80 ARG A O 1
ATOM 653 N N . VAL A 1 81 ? 6.445 -8.444 15.780 1.00 54.91 81 VAL A N 1
ATOM 654 C CA . VAL A 1 81 ? 5.707 -7.197 15.654 1.00 54.91 81 VAL A CA 1
ATOM 655 C C . VAL A 1 81 ? 4.229 -7.560 15.560 1.00 54.91 81 VAL A C 1
ATOM 657 O O . VAL A 1 81 ? 3.856 -8.505 14.866 1.00 54.91 81 VAL A O 1
ATOM 660 N N . THR A 1 82 ? 3.382 -6.867 16.317 1.00 64.19 82 THR A N 1
ATOM 661 C CA . THR A 1 82 ? 1.934 -7.123 16.303 1.00 64.19 82 THR A CA 1
ATOM 662 C C . THR A 1 82 ? 1.265 -6.322 15.181 1.00 64.19 82 THR A C 1
ATOM 664 O O . THR A 1 82 ? 1.750 -5.241 14.846 1.00 64.19 82 THR A O 1
ATOM 667 N N . PRO A 1 83 ? 0.135 -6.779 14.610 1.00 64.12 83 PRO A N 1
ATOM 668 C CA . PRO A 1 83 ? -0.620 -5.995 13.626 1.00 64.12 83 PRO A CA 1
ATOM 669 C C . PRO A 1 83 ? -1.005 -4.590 14.124 1.00 64.12 83 PRO A C 1
ATOM 671 O O . PRO A 1 83 ? -1.102 -3.655 13.334 1.00 64.12 83 PRO A O 1
ATOM 674 N N . ALA A 1 84 ? -1.147 -4.413 15.442 1.00 67.94 84 ALA A N 1
ATOM 675 C CA . ALA A 1 84 ? -1.379 -3.115 16.068 1.00 67.94 84 ALA A CA 1
ATOM 676 C C . ALA A 1 84 ? -0.212 -2.123 15.866 1.00 67.94 84 ALA A C 1
ATOM 678 O O . ALA A 1 84 ? -0.427 -0.912 15.891 1.00 67.94 84 ALA A O 1
ATOM 679 N N . GLU A 1 85 ? 1.014 -2.592 15.601 1.00 70.62 85 GLU A N 1
ATOM 680 C CA . GLU A 1 85 ? 2.153 -1.713 15.305 1.00 70.62 85 GLU A CA 1
ATOM 681 C C . GLU A 1 85 ? 2.004 -0.966 13.972 1.00 70.62 85 GLU A C 1
ATOM 683 O O . GLU A 1 85 ? 2.551 0.128 13.830 1.00 70.62 85 GLU A O 1
ATOM 688 N N . PHE A 1 86 ? 1.217 -1.479 13.016 1.00 69.38 86 PHE A N 1
ATOM 689 C CA . PHE A 1 86 ? 0.913 -0.743 11.781 1.00 69.38 86 PHE A CA 1
ATOM 690 C C . PHE A 1 86 ? 0.133 0.548 12.037 1.00 69.38 86 PHE A C 1
ATOM 692 O O . PHE A 1 86 ? 0.232 1.484 11.248 1.00 69.38 86 PHE A O 1
ATOM 699 N N . LEU A 1 87 ? -0.609 0.601 13.144 1.00 78.44 87 LEU A N 1
ATOM 700 C CA . LEU A 1 87 ? -1.418 1.748 13.552 1.00 78.44 87 LEU A CA 1
ATOM 701 C C . LEU A 1 87 ? -0.625 2.748 14.405 1.00 78.44 87 LEU A C 1
ATOM 703 O O . LEU A 1 87 ? -1.130 3.817 14.735 1.00 78.44 87 LEU A O 1
ATOM 707 N N . GLN A 1 88 ? 0.626 2.426 14.753 1.00 76.44 88 GLN A N 1
ATOM 708 C CA . GLN A 1 88 ? 1.499 3.314 15.524 1.00 76.44 88 GLN A CA 1
ATOM 709 C C . GLN A 1 88 ? 2.154 4.404 14.680 1.00 76.44 88 GLN A C 1
ATOM 711 O O . GLN A 1 88 ? 2.846 5.244 15.245 1.00 76.44 88 GLN A O 1
ATOM 716 N N . PHE A 1 89 ? 2.012 4.377 13.357 1.00 79.00 89 PHE A N 1
ATOM 717 C CA . PHE A 1 89 ? 2.632 5.351 12.468 1.00 79.00 89 PHE A CA 1
ATOM 718 C C . PHE A 1 89 ? 1.570 5.989 11.590 1.00 79.00 89 PHE A C 1
ATOM 720 O O . PHE A 1 89 ? 0.754 5.299 10.981 1.00 79.00 89 PHE A O 1
ATOM 727 N N . ASP A 1 90 ? 1.620 7.310 11.512 1.00 81.69 90 ASP A N 1
ATOM 728 C CA . ASP A 1 90 ? 0.818 8.079 10.580 1.00 81.69 90 ASP A CA 1
ATOM 729 C C . ASP A 1 90 ? 1.288 7.765 9.142 1.00 81.69 90 ASP A C 1
ATOM 731 O O . ASP A 1 90 ? 2.477 7.940 8.821 1.00 81.69 90 ASP A O 1
ATOM 735 N N . PRO A 1 91 ? 0.388 7.275 8.268 1.00 82.81 91 PRO A N 1
ATOM 736 C CA . PRO A 1 91 ? 0.730 6.915 6.900 1.00 82.81 91 PRO A CA 1
ATOM 737 C C . PRO A 1 91 ? 1.138 8.110 6.033 1.00 82.81 91 PRO A C 1
ATOM 739 O O . PRO A 1 91 ? 1.751 7.886 4.994 1.00 82.81 91 PRO A O 1
ATOM 742 N N . ASP A 1 92 ? 0.918 9.355 6.447 1.00 83.25 92 ASP A N 1
ATOM 743 C CA . ASP A 1 92 ? 1.334 10.543 5.696 1.00 83.25 92 ASP A CA 1
ATOM 744 C C . ASP A 1 92 ? 2.703 11.037 6.153 1.00 83.25 92 ASP A C 1
ATOM 746 O O . ASP A 1 92 ? 3.633 11.181 5.360 1.00 83.25 92 ASP A O 1
ATOM 750 N N . THR A 1 93 ? 2.870 11.216 7.461 1.00 82.81 93 THR A N 1
ATOM 751 C CA . THR A 1 93 ? 4.083 11.830 8.018 1.00 82.81 93 THR A CA 1
ATOM 752 C C . THR A 1 93 ? 5.177 10.824 8.364 1.00 82.81 93 THR A C 1
ATOM 754 O O . THR A 1 93 ? 6.322 11.216 8.582 1.00 82.81 93 THR A O 1
ATOM 757 N N . ASN A 1 94 ? 4.848 9.526 8.437 1.00 74.56 94 ASN A N 1
ATOM 758 C CA . ASN A 1 94 ? 5.705 8.484 9.023 1.00 74.56 94 ASN A CA 1
ATOM 759 C C . ASN A 1 94 ? 6.107 8.777 10.480 1.00 74.56 94 ASN A C 1
ATOM 761 O O . ASN A 1 94 ? 7.029 8.161 11.019 1.00 74.56 94 ASN A O 1
ATOM 765 N N . SER A 1 95 ? 5.458 9.752 11.113 1.00 78.69 95 SER A N 1
ATOM 766 C CA . SER A 1 95 ? 5.669 10.048 12.516 1.00 78.69 95 SER A CA 1
ATOM 767 C C . SER A 1 95 ? 4.797 9.112 13.340 1.00 78.69 95 SER A C 1
ATOM 769 O O . SER A 1 95 ? 3.754 8.638 12.882 1.00 78.69 95 SER A O 1
ATOM 771 N N . ARG A 1 96 ? 5.223 8.810 14.566 1.00 71.94 96 ARG A N 1
ATOM 772 C CA . ARG A 1 96 ? 4.267 8.263 15.525 1.00 71.94 96 ARG A CA 1
ATOM 773 C C . ARG A 1 96 ? 3.239 9.363 15.772 1.00 71.94 96 ARG A C 1
ATOM 775 O O . ARG A 1 96 ? 3.682 10.465 16.105 1.00 71.94 96 ARG A O 1
ATOM 782 N N . PRO A 1 97 ? 1.927 9.114 15.592 1.00 62.25 97 PRO A N 1
ATOM 783 C CA . PRO A 1 97 ? 0.937 10.127 15.889 1.00 62.25 97 PRO A CA 1
ATOM 784 C C . PRO A 1 97 ? 1.187 10.559 17.329 1.00 62.25 97 PRO A C 1
ATOM 786 O O . PRO A 1 97 ? 1.282 9.718 18.229 1.00 62.25 97 PRO A O 1
ATOM 789 N N . LEU A 1 98 ? 1.408 11.862 17.509 1.00 56.06 98 LEU A N 1
ATOM 790 C CA . LEU A 1 98 ? 1.611 12.484 18.811 1.00 56.06 98 LEU A CA 1
ATOM 791 C C . LEU A 1 98 ? 0.285 12.400 19.552 1.00 56.06 98 LEU A C 1
ATOM 793 O O . LEU A 1 98 ? -0.502 13.341 19.591 1.00 56.06 98 LEU A O 1
ATOM 797 N N . TYR A 1 99 ? -0.001 11.219 20.076 1.00 58.75 99 TYR A N 1
ATOM 798 C CA . TYR A 1 99 ? -1.130 11.020 20.940 1.00 58.75 99 TYR A CA 1
ATOM 799 C C . TYR A 1 99 ? -0.869 11.836 22.202 1.00 58.75 99 TYR A C 1
ATOM 801 O O . TYR A 1 99 ? 0.119 11.558 22.890 1.00 58.75 99 TYR A O 1
ATOM 809 N N . PRO A 1 100 ? -1.726 12.814 22.550 1.00 56.72 100 PRO A N 1
ATOM 810 C CA . PRO A 1 100 ? -1.523 13.610 23.758 1.00 56.72 100 PRO A CA 1
ATOM 811 C C . PRO A 1 100 ? -1.444 12.725 25.013 1.00 56.72 100 PRO A C 1
ATOM 813 O O . PRO A 1 100 ? -0.743 13.063 25.962 1.00 56.72 100 PRO A O 1
ATOM 816 N N . PHE A 1 101 ? -2.065 11.541 24.981 1.00 56.12 101 PHE A N 1
ATOM 817 C CA . PHE A 1 101 ? -1.980 10.545 26.047 1.00 56.12 101 PHE A CA 1
ATOM 818 C C . PHE A 1 101 ? -0.592 9.888 26.191 1.00 56.12 101 PHE A C 1
ATOM 820 O O . PHE A 1 101 ? -0.158 9.619 27.306 1.00 56.12 101 PHE A O 1
ATOM 827 N N . TRP A 1 102 ? 0.146 9.663 25.098 1.00 53.00 102 TRP A N 1
ATOM 828 C CA . TRP A 1 102 ? 1.496 9.081 25.165 1.00 53.00 102 TRP A CA 1
ATOM 829 C C . TRP A 1 102 ? 2.572 10.105 25.522 1.00 53.00 102 TRP A C 1
ATOM 831 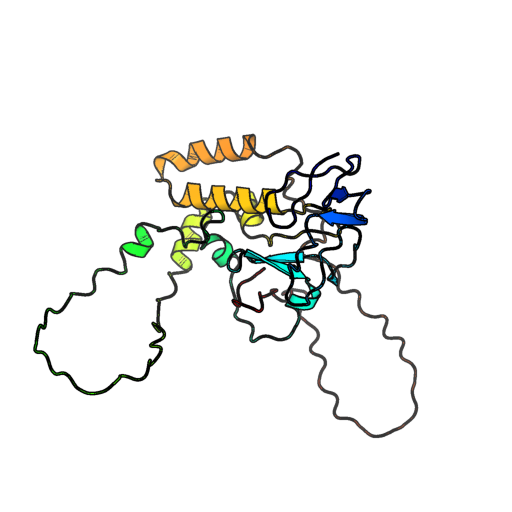O O . TRP A 1 102 ? 3.590 9.734 26.101 1.00 53.00 102 TRP A O 1
ATOM 841 N N . SER A 1 103 ? 2.342 11.389 25.242 1.00 51.47 103 SER A N 1
ATOM 842 C CA . SER A 1 103 ? 3.207 12.456 25.757 1.00 51.47 103 SER A CA 1
ATOM 843 C C . SER A 1 103 ? 2.989 12.716 27.250 1.00 51.47 103 SER A C 1
ATOM 845 O O . SER A 1 103 ? 3.948 13.039 27.943 1.00 51.47 103 SER A O 1
ATOM 847 N N . ALA A 1 104 ? 1.771 12.525 27.772 1.00 52.53 104 ALA A N 1
ATOM 848 C CA . ALA A 1 104 ? 1.452 12.821 29.171 1.00 52.53 104 ALA A CA 1
ATOM 849 C C . ALA A 1 104 ? 2.173 11.921 30.193 1.00 52.53 104 ALA A C 1
ATOM 851 O O . ALA A 1 104 ? 2.355 12.329 31.334 1.00 52.53 104 ALA A O 1
ATOM 852 N N . VAL A 1 105 ? 2.622 10.724 29.800 1.00 53.38 105 VAL A N 1
ATOM 853 C CA . VAL A 1 105 ? 3.367 9.813 30.693 1.00 53.38 105 VAL A CA 1
ATOM 854 C C . VAL A 1 105 ? 4.886 10.016 30.659 1.00 53.38 105 VAL A C 1
ATOM 856 O O . VAL A 1 105 ? 5.599 9.357 31.411 1.00 53.38 105 VAL A O 1
ATOM 859 N N . ALA A 1 106 ? 5.399 10.903 29.800 1.00 53.09 106 ALA A N 1
ATOM 860 C CA . ALA A 1 106 ? 6.840 11.090 29.620 1.00 53.09 106 ALA A CA 1
ATOM 861 C C . ALA A 1 106 ? 7.437 12.274 30.407 1.00 53.09 106 ALA A C 1
ATOM 863 O O . ALA A 1 106 ? 8.660 12.339 30.514 1.00 53.09 106 ALA A O 1
ATOM 864 N N . ASP A 1 107 ? 6.621 13.177 30.968 1.00 50.12 107 ASP A N 1
ATOM 865 C CA . ASP A 1 107 ? 7.110 14.460 31.514 1.00 50.12 107 ASP A CA 1
ATOM 866 C C . ASP A 1 107 ? 7.060 14.610 33.047 1.00 50.12 107 ASP A C 1
ATOM 868 O O . ASP A 1 107 ? 7.485 15.635 33.574 1.00 50.12 107 ASP A O 1
ATOM 872 N N . ASP A 1 108 ? 6.663 13.579 33.799 1.00 50.56 108 ASP A N 1
ATOM 873 C CA . ASP A 1 108 ? 6.768 13.585 35.272 1.00 50.56 108 ASP A CA 1
ATOM 874 C C . ASP A 1 108 ? 8.123 13.053 35.774 1.00 50.56 108 ASP A C 1
ATOM 876 O O . ASP A 1 108 ? 8.242 12.465 36.852 1.00 50.56 108 ASP A O 1
ATOM 880 N N . SER A 1 109 ? 9.191 13.270 35.002 1.00 53.06 109 SER A N 1
ATOM 881 C CA . SER A 1 109 ? 10.546 13.106 35.518 1.00 53.06 109 SER A CA 1
ATOM 882 C C . SER A 1 109 ? 10.972 14.440 36.144 1.00 53.06 109 SER A C 1
ATOM 884 O O . SER A 1 109 ? 11.262 15.385 35.405 1.00 53.06 109 SER A O 1
ATOM 886 N N . PRO A 1 110 ? 11.018 14.573 37.486 1.00 56.28 110 PRO A N 1
ATOM 887 C CA . PRO A 1 110 ? 11.404 15.819 38.132 1.00 56.28 110 PRO A CA 1
ATOM 888 C C . PRO A 1 110 ? 12.816 16.187 37.681 1.00 56.28 110 PRO A C 1
ATOM 890 O O . PRO A 1 110 ? 13.798 15.521 38.014 1.00 56.28 110 PRO A O 1
ATOM 893 N N . SER A 1 111 ? 12.907 17.250 36.886 1.00 47.50 111 SER A N 1
ATOM 894 C CA . SER A 1 111 ? 14.168 17.830 36.448 1.00 47.50 111 SER A CA 1
ATOM 895 C C . SER A 1 111 ? 14.934 18.314 37.674 1.00 47.50 111 SER A C 1
ATOM 897 O O . SER A 1 111 ? 14.707 19.409 38.188 1.00 47.50 111 SER A O 1
ATOM 899 N N . SER A 1 112 ? 15.842 17.474 38.168 1.00 52.75 112 SER A N 1
ATOM 900 C CA . SER A 1 112 ? 16.794 17.854 39.199 1.00 52.75 112 SER A CA 1
ATOM 901 C C . SER A 1 112 ? 17.803 18.814 38.578 1.00 52.75 112 SER A C 1
ATOM 903 O O . SER A 1 112 ? 18.760 18.417 37.916 1.00 52.75 112 SER A O 1
ATOM 905 N N . VAL A 1 113 ? 17.561 20.104 38.792 1.00 58.50 113 VAL A N 1
ATOM 906 C CA . VAL A 1 113 ? 18.515 21.185 38.561 1.00 58.50 113 VAL A CA 1
ATOM 907 C C . VAL A 1 113 ? 19.825 20.883 39.291 1.00 58.50 113 VAL A C 1
ATOM 909 O O . VAL A 1 113 ? 19.887 20.823 40.517 1.00 58.50 113 VAL A O 1
ATOM 912 N N . SER A 1 114 ? 20.904 20.689 38.541 1.00 51.69 114 SER A N 1
ATOM 913 C CA . SER A 1 114 ? 22.264 20.774 39.072 1.00 51.69 114 SER A CA 1
ATOM 914 C C . SER A 1 114 ? 23.200 21.303 38.000 1.00 51.69 114 SER A C 1
ATOM 916 O O . SER A 1 114 ? 23.802 20.578 37.214 1.00 51.69 114 SER A O 1
ATOM 918 N N . SER A 1 115 ? 23.298 22.626 38.005 1.00 60.78 115 SER A N 1
ATOM 919 C CA . SER A 1 115 ? 24.340 23.408 37.365 1.00 60.78 115 SER A CA 1
ATOM 920 C C . SER A 1 115 ? 25.641 23.222 38.144 1.00 60.78 115 SER A C 1
ATOM 922 O O . SER A 1 115 ? 25.723 23.695 39.271 1.00 60.78 115 SER A O 1
ATOM 924 N N . THR A 1 116 ? 26.679 22.615 37.565 1.00 51.53 116 THR A N 1
ATOM 925 C CA . THR A 1 116 ? 28.066 22.990 37.898 1.00 51.53 116 THR A CA 1
ATOM 926 C C . THR A 1 116 ? 29.033 22.788 36.725 1.00 51.53 116 THR A C 1
ATOM 928 O O . THR A 1 116 ? 29.234 21.690 36.226 1.00 51.53 116 THR A O 1
ATOM 931 N N . SER A 1 117 ? 29.663 23.913 36.379 1.00 55.41 117 SER A N 1
ATOM 932 C CA . SER A 1 117 ? 31.096 24.126 36.136 1.00 55.41 117 SER A CA 1
ATOM 933 C C . SER A 1 117 ? 31.798 23.471 34.937 1.00 55.41 117 SER A C 1
ATOM 935 O O . SER A 1 117 ? 31.967 22.262 34.807 1.00 55.41 117 SER A O 1
ATOM 937 N N . GLU A 1 118 ? 32.313 24.377 34.110 1.00 64.94 118 GLU A N 1
ATOM 938 C CA . GLU A 1 118 ? 33.176 24.199 32.954 1.00 64.94 118 GLU A CA 1
ATOM 939 C C . GLU A 1 118 ? 34.503 23.489 33.278 1.00 64.94 118 GLU A C 1
ATOM 941 O O . GLU A 1 118 ? 35.242 23.872 34.188 1.00 64.94 118 GLU A O 1
ATOM 946 N N . ARG A 1 119 ? 34.880 22.518 32.437 1.00 59.34 119 ARG A N 1
ATOM 947 C CA . ARG A 1 119 ? 36.284 22.137 32.229 1.00 59.34 119 ARG A CA 1
ATOM 948 C C . ARG A 1 119 ? 36.523 21.710 30.775 1.00 59.34 119 ARG A C 1
ATOM 950 O O . ARG A 1 119 ? 35.851 20.796 30.301 1.00 59.34 119 ARG A O 1
ATOM 957 N N . PRO A 1 120 ? 37.510 22.291 30.069 1.00 67.88 120 PRO A N 1
ATOM 958 C CA . PRO A 1 120 ? 37.871 21.868 28.724 1.00 67.88 120 PRO A CA 1
ATOM 959 C C . PRO A 1 120 ? 38.910 20.741 28.802 1.00 67.88 120 PRO A C 1
ATOM 961 O O . PRO A 1 120 ? 40.062 20.974 29.162 1.00 67.88 120 PRO A O 1
ATOM 964 N N . SER A 1 121 ? 38.535 19.500 28.480 1.00 55.19 121 SER A N 1
ATOM 965 C CA . SER A 1 121 ? 39.523 18.428 28.295 1.00 55.19 121 SER A CA 1
ATOM 966 C C . SER A 1 121 ? 38.990 17.262 27.461 1.00 55.19 121 SER A C 1
ATOM 968 O O . SER A 1 121 ? 38.125 16.516 27.900 1.00 55.19 121 SER A O 1
ATOM 970 N N . LYS A 1 122 ? 39.635 17.096 26.298 1.00 52.12 122 LYS A N 1
ATOM 971 C CA . LYS A 1 122 ? 39.774 15.884 25.469 1.00 52.12 122 LYS A CA 1
ATOM 972 C C . LYS A 1 122 ? 38.508 15.359 24.775 1.00 52.12 122 LYS A C 1
ATOM 974 O O . LYS A 1 122 ? 37.511 15.007 25.385 1.00 52.12 122 LYS A O 1
ATOM 979 N N . ARG A 1 123 ? 38.631 15.273 23.443 1.00 63.66 123 ARG A N 1
ATOM 980 C CA . ARG A 1 123 ? 37.631 14.798 22.476 1.00 63.66 123 ARG A CA 1
ATOM 981 C C . ARG A 1 123 ? 36.907 13.541 22.987 1.00 63.66 123 ARG A C 1
ATOM 983 O O . ARG A 1 123 ? 37.556 12.498 23.102 1.00 63.66 123 ARG A O 1
ATOM 990 N N . PRO A 1 124 ? 35.595 13.618 23.258 1.00 44.19 124 PRO A N 1
ATOM 991 C CA . PRO A 1 124 ? 34.823 12.457 23.653 1.00 44.19 124 PRO A CA 1
ATOM 992 C C . PRO A 1 124 ? 34.655 11.554 22.431 1.00 44.19 124 PRO A C 1
ATOM 994 O O . PRO A 1 124 ? 34.288 12.002 21.343 1.00 44.19 124 PRO A O 1
ATOM 997 N N . ARG A 1 125 ? 34.949 10.262 22.601 1.00 60.72 125 ARG A N 1
ATOM 998 C CA . ARG A 1 125 ? 34.446 9.237 21.685 1.00 60.72 125 ARG A CA 1
ATOM 999 C C . ARG A 1 125 ? 32.924 9.363 21.677 1.00 60.72 125 ARG A C 1
ATOM 1001 O O . ARG A 1 125 ? 32.330 9.387 22.750 1.00 60.72 125 ARG A O 1
ATOM 1008 N N . LEU A 1 126 ? 32.331 9.429 20.485 1.00 53.81 126 LEU A N 1
ATOM 1009 C CA . LEU A 1 126 ? 30.896 9.261 20.256 1.00 53.81 126 LEU A CA 1
ATOM 1010 C C . LEU A 1 126 ? 30.495 7.861 20.759 1.00 53.81 126 LEU A C 1
ATOM 1012 O O . LEU A 1 126 ? 30.434 6.893 20.004 1.00 53.81 126 LEU A O 1
ATOM 1016 N N . SER A 1 127 ? 30.287 7.721 22.064 1.00 43.78 127 SER A N 1
ATOM 1017 C CA . SER A 1 127 ? 29.463 6.658 22.610 1.00 43.78 127 SER A CA 1
ATOM 1018 C C . SER A 1 127 ? 28.059 6.981 22.138 1.00 43.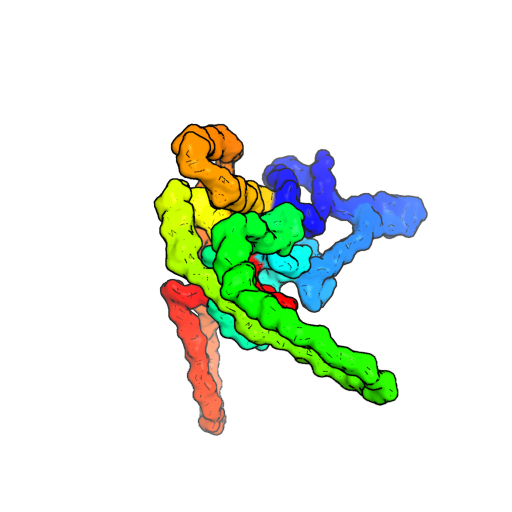78 127 SER A C 1
ATOM 1020 O O . SER A 1 127 ? 27.434 7.920 22.627 1.00 43.78 127 SER A O 1
ATOM 1022 N N . THR A 1 128 ? 27.618 6.248 21.119 1.00 49.88 128 THR A N 1
ATOM 1023 C CA . THR A 1 128 ? 26.218 6.198 20.715 1.00 49.88 128 THR A CA 1
ATOM 1024 C C . THR A 1 128 ? 25.471 5.610 21.902 1.00 49.88 128 THR A C 1
ATOM 1026 O O . THR A 1 128 ? 25.361 4.397 22.041 1.00 49.88 128 THR A O 1
ATOM 1029 N N . SER A 1 129 ? 25.063 6.474 22.828 1.00 41.47 129 SER A N 1
ATOM 1030 C CA . SER A 1 129 ? 24.053 6.163 23.819 1.00 41.47 129 SER A CA 1
ATOM 1031 C C . SER A 1 129 ? 22.782 5.935 23.021 1.00 41.47 129 SER A C 1
ATOM 1033 O O . SER A 1 129 ? 22.089 6.885 22.659 1.00 41.47 129 SER A O 1
ATOM 1035 N N . THR A 1 130 ? 22.530 4.682 22.655 1.00 43.66 130 THR A N 1
ATOM 1036 C CA . THR A 1 130 ? 21.181 4.248 22.326 1.00 43.66 130 THR A CA 1
ATOM 1037 C C . THR A 1 130 ? 20.321 4.662 23.520 1.00 43.66 130 THR A C 1
ATOM 1039 O O . THR A 1 130 ? 20.655 4.252 24.635 1.00 43.66 130 THR A O 1
ATOM 1042 N N . PRO A 1 131 ? 19.304 5.527 23.349 1.00 51.31 131 PRO A N 1
ATOM 1043 C CA . PRO A 1 131 ? 18.309 5.761 24.384 1.00 51.31 131 PRO A CA 1
ATOM 1044 C C . PRO A 1 131 ? 17.577 4.435 24.583 1.00 51.31 131 PRO A C 1
ATOM 1046 O O . PRO A 1 131 ? 16.635 4.095 23.870 1.00 51.31 131 PRO A O 1
ATOM 1049 N N . ASP A 1 132 ? 18.147 3.626 25.464 1.00 43.88 132 ASP A N 1
ATOM 1050 C CA . ASP A 1 132 ? 17.683 2.301 25.803 1.00 43.88 132 ASP A CA 1
ATOM 1051 C C . ASP A 1 132 ? 16.511 2.485 26.761 1.00 43.88 132 ASP A C 1
ATOM 1053 O O . ASP A 1 132 ? 16.603 3.225 27.743 1.00 43.88 132 ASP A O 1
ATOM 1057 N N . SER A 1 133 ? 15.403 1.829 26.440 1.00 47.28 133 SER A N 1
ATOM 1058 C CA . SER A 1 133 ? 14.139 1.893 27.171 1.00 47.28 133 SER A CA 1
ATOM 1059 C C . SER A 1 133 ? 13.267 3.133 26.916 1.00 47.28 133 SER A C 1
ATOM 1061 O O . SER A 1 133 ? 12.790 3.802 27.832 1.00 47.28 133 SER A O 1
ATOM 1063 N N . LEU A 1 134 ? 12.934 3.381 25.645 1.00 53.34 134 LEU A N 1
ATOM 1064 C CA . LEU A 1 134 ? 11.581 3.861 25.352 1.00 53.34 134 LEU A CA 1
ATOM 1065 C C . LEU A 1 134 ? 10.625 2.748 25.791 1.00 53.34 134 LEU A C 1
ATOM 1067 O O . LEU A 1 134 ? 10.507 1.735 25.098 1.00 53.34 134 LEU A O 1
ATOM 1071 N N . VAL A 1 135 ? 10.012 2.914 26.967 1.00 54.88 135 VAL A N 1
ATOM 1072 C CA . VAL A 1 135 ? 8.948 2.043 27.477 1.00 54.88 135 VAL A CA 1
ATOM 1073 C C . VAL A 1 135 ? 7.970 1.834 26.329 1.00 54.88 135 VAL A C 1
ATOM 1075 O O . VAL A 1 135 ? 7.402 2.798 25.812 1.00 54.88 135 VAL A O 1
ATOM 1078 N N . ALA A 1 136 ? 7.867 0.590 25.852 1.00 56.06 136 ALA A N 1
ATOM 1079 C CA . ALA A 1 136 ? 6.905 0.261 24.818 1.00 56.06 136 ALA A CA 1
ATOM 1080 C C . ALA A 1 136 ? 5.541 0.737 25.336 1.00 56.06 136 ALA A C 1
ATOM 1082 O O . ALA A 1 136 ? 5.187 0.365 26.458 1.00 56.06 136 ALA A O 1
ATOM 1083 N N . PRO A 1 137 ? 4.831 1.611 24.598 1.00 57.47 137 PRO A N 1
ATOM 1084 C CA . PRO A 1 137 ? 3.528 2.075 25.036 1.00 57.47 137 PRO A CA 1
ATOM 1085 C C . PRO A 1 137 ? 2.667 0.857 25.350 1.00 57.47 137 PRO A C 1
ATOM 1087 O O . PRO A 1 137 ? 2.735 -0.143 24.629 1.00 57.47 137 PRO A O 1
ATOM 1090 N N . ASP A 1 138 ? 1.926 0.937 26.452 1.00 69.31 138 ASP A N 1
ATOM 1091 C CA . ASP A 1 138 ? 1.096 -0.159 26.926 1.00 69.31 138 ASP A CA 1
ATOM 1092 C C . ASP A 1 138 ? 0.144 -0.596 25.805 1.00 69.31 138 ASP A C 1
ATOM 1094 O O . ASP A 1 138 ? -0.766 0.136 25.407 1.00 69.31 138 ASP A O 1
ATOM 1098 N N . LEU A 1 139 ? 0.411 -1.780 25.247 1.00 69.50 139 LEU A N 1
ATOM 1099 C CA . LEU A 1 139 ? -0.356 -2.337 24.138 1.00 69.50 139 LEU A CA 1
ATOM 1100 C C . LEU A 1 139 ? -1.820 -2.564 24.537 1.00 69.50 139 LEU A C 1
ATOM 1102 O O . LEU A 1 139 ? -2.674 -2.576 23.655 1.00 69.50 139 LEU A O 1
ATOM 1106 N N . GLN A 1 140 ? -2.116 -2.696 25.838 1.00 75.19 140 GLN A N 1
ATOM 1107 C CA . GLN A 1 140 ? -3.483 -2.857 26.338 1.00 75.19 140 GLN A CA 1
ATOM 1108 C C . GLN A 1 140 ? -4.322 -1.600 26.106 1.00 75.19 140 GLN A C 1
ATOM 1110 O O . GLN A 1 140 ? -5.442 -1.693 25.617 1.00 75.19 140 GLN A O 1
ATOM 1115 N N . VAL A 1 141 ? -3.749 -0.415 26.343 1.00 77.38 141 VAL A N 1
ATOM 1116 C CA . VAL A 1 141 ? -4.452 0.860 26.126 1.00 77.38 141 VAL A CA 1
ATOM 1117 C C . VAL A 1 141 ? -4.828 1.035 24.655 1.00 77.38 141 VAL A C 1
ATOM 1119 O O . VAL A 1 141 ? -5.902 1.536 24.326 1.00 77.38 141 VAL A O 1
ATOM 1122 N N . LEU A 1 142 ? -3.949 0.606 23.746 1.00 80.56 142 LEU A N 1
ATOM 1123 C CA . LEU A 1 142 ? -4.234 0.668 22.317 1.00 80.56 142 LEU A CA 1
ATOM 1124 C C . LEU A 1 142 ? -5.388 -0.273 21.934 1.00 80.56 142 LEU A C 1
ATOM 1126 O O . LEU A 1 142 ? -6.234 0.116 21.132 1.00 80.56 142 LEU A O 1
ATOM 1130 N N . ASP A 1 143 ? -5.448 -1.468 22.522 1.00 82.62 143 ASP A N 1
ATOM 1131 C CA . ASP A 1 143 ? -6.508 -2.450 22.262 1.00 82.62 143 ASP A CA 1
ATOM 1132 C C . ASP A 1 143 ? -7.888 -1.941 22.719 1.00 82.62 143 ASP A C 1
ATOM 1134 O O . ASP A 1 143 ? -8.868 -2.033 21.974 1.00 82.62 143 ASP A O 1
ATOM 1138 N N . ASP A 1 144 ? -7.955 -1.278 23.878 1.00 84.44 144 ASP A N 1
ATOM 1139 C CA . ASP A 1 144 ? -9.185 -0.652 24.386 1.00 84.44 144 ASP A CA 1
ATOM 1140 C C . ASP A 1 144 ? -9.705 0.447 23.442 1.00 84.44 144 ASP A C 1
ATOM 1142 O O . ASP A 1 144 ? -10.905 0.544 23.168 1.00 84.44 144 ASP A O 1
ATOM 1146 N N . HIS A 1 145 ? -8.806 1.263 22.883 1.00 84.00 145 HIS A N 1
ATOM 1147 C CA . HIS A 1 145 ? -9.180 2.304 21.923 1.00 84.00 145 HIS A CA 1
ATOM 1148 C C . HIS A 1 145 ? -9.578 1.741 20.555 1.00 84.00 145 HIS A C 1
ATOM 1150 O O . HIS A 1 145 ? -10.483 2.280 19.909 1.00 84.00 145 HIS A O 1
ATOM 1156 N N . ILE A 1 146 ? -8.926 0.662 20.115 1.00 89.50 146 ILE A N 1
ATOM 1157 C CA . ILE A 1 146 ? -9.244 -0.018 18.856 1.00 89.50 146 ILE A CA 1
ATOM 1158 C C . ILE A 1 146 ? -10.580 -0.761 18.956 1.00 89.50 146 ILE A C 1
ATOM 1160 O O . ILE A 1 146 ? -11.308 -0.826 17.967 1.00 89.50 146 ILE A O 1
ATOM 1164 N N . SER A 1 147 ? -10.958 -1.246 20.139 1.00 88.25 147 SER A N 1
ATOM 1165 C CA . SER A 1 147 ? -12.209 -1.984 20.368 1.00 88.25 147 SER A CA 1
ATOM 1166 C C . SER A 1 147 ? -13.477 -1.188 20.025 1.00 88.25 147 SER A C 1
ATOM 1168 O O . SER A 1 147 ? -14.525 -1.775 19.759 1.00 88.25 147 SER A O 1
ATOM 1170 N N . GLY A 1 148 ? -13.399 0.149 19.989 1.00 87.88 148 GLY A N 1
ATOM 1171 C CA . GLY A 1 148 ? -14.498 1.022 19.559 1.00 87.88 148 GLY A CA 1
ATOM 1172 C C . GLY A 1 148 ? -14.636 1.195 18.039 1.00 87.88 148 GLY A C 1
ATOM 1173 O O . GLY A 1 148 ? -15.601 1.814 17.585 1.00 87.88 148 GLY A O 1
ATOM 1174 N N . LEU A 1 149 ? -13.685 0.694 17.247 1.00 90.75 149 LEU A N 1
ATOM 1175 C CA . LEU A 1 149 ? -13.685 0.809 15.790 1.00 90.75 149 LEU A CA 1
ATOM 1176 C C . LEU A 1 149 ? -14.454 -0.350 15.129 1.00 90.75 149 LEU A C 1
ATOM 1178 O O . LEU A 1 149 ? -14.542 -1.446 15.683 1.00 90.75 149 LEU A O 1
ATOM 1182 N N . PRO A 1 150 ? -14.978 -0.169 13.902 1.00 91.38 150 PRO A N 1
ATOM 1183 C CA . PRO A 1 150 ? -15.556 -1.260 13.134 1.00 91.38 150 PRO A CA 1
ATOM 1184 C C . PRO A 1 150 ? -14.493 -2.320 12.870 1.00 91.38 150 PRO A C 1
ATOM 1186 O O . PRO A 1 150 ? -13.421 -2.003 12.348 1.00 91.38 150 PRO A O 1
ATOM 1189 N N . ALA A 1 151 ? -14.819 -3.582 13.151 1.00 89.94 151 ALA A N 1
ATOM 1190 C CA . ALA A 1 151 ? -13.912 -4.706 12.924 1.00 89.94 151 ALA A CA 1
ATOM 1191 C C . ALA A 1 151 ? -13.360 -4.733 11.486 1.00 89.94 151 ALA A C 1
ATOM 1193 O O . ALA A 1 151 ? -12.179 -4.994 11.282 1.00 89.94 151 ALA A O 1
ATOM 1194 N N . ASP A 1 152 ? -14.188 -4.382 10.501 1.00 89.69 152 ASP A N 1
ATOM 1195 C CA . ASP A 1 152 ? -13.809 -4.301 9.087 1.00 89.69 152 ASP A CA 1
ATOM 1196 C C . ASP A 1 152 ? -12.725 -3.249 8.811 1.00 89.69 152 ASP A C 1
ATOM 1198 O O . ASP A 1 152 ? -11.788 -3.506 8.055 1.00 89.69 152 ASP A O 1
ATOM 1202 N N . LEU A 1 153 ? -12.824 -2.078 9.452 1.00 91.06 153 LEU A N 1
ATOM 1203 C CA . LEU A 1 153 ? -11.846 -0.999 9.318 1.00 91.06 153 LEU A CA 1
ATOM 1204 C C . LEU A 1 153 ? -10.514 -1.400 9.951 1.00 91.06 153 LEU A C 1
ATOM 1206 O O . LEU A 1 153 ? -9.466 -1.223 9.335 1.00 91.06 153 LEU A O 1
ATOM 1210 N N . VAL A 1 154 ? -10.556 -1.971 11.157 1.00 91.88 154 VAL A N 1
ATOM 1211 C CA . VAL A 1 154 ? -9.357 -2.454 11.856 1.00 91.88 154 VAL A CA 1
ATOM 1212 C C . VAL A 1 154 ? -8.689 -3.554 11.037 1.00 91.88 154 VAL A C 1
ATOM 1214 O O . VAL A 1 154 ? -7.485 -3.496 10.786 1.00 91.88 154 VAL A O 1
ATOM 1217 N N . LYS A 1 155 ? -9.470 -4.518 10.540 1.00 90.44 155 LYS A N 1
ATOM 1218 C CA . LYS A 1 155 ? -8.990 -5.593 9.667 1.00 90.44 155 LYS A CA 1
ATOM 1219 C C . LYS A 1 155 ? -8.332 -5.045 8.401 1.00 90.44 155 LYS A C 1
ATOM 1221 O O . LYS A 1 155 ? -7.278 -5.531 8.013 1.00 90.44 155 LYS A O 1
ATOM 1226 N N . LEU A 1 156 ? -8.911 -4.031 7.761 1.00 90.81 156 LEU A N 1
ATOM 1227 C CA . LEU A 1 156 ? -8.318 -3.417 6.573 1.00 90.81 156 LEU A CA 1
ATOM 1228 C C . LEU A 1 156 ? -7.045 -2.619 6.897 1.00 90.81 156 LEU A C 1
ATOM 1230 O O . LEU A 1 156 ? -6.049 -2.756 6.193 1.00 90.81 156 LEU A O 1
ATOM 1234 N N . ALA A 1 157 ? -7.046 -1.828 7.971 1.00 91.25 157 ALA A N 1
ATOM 1235 C CA . ALA A 1 157 ? -5.914 -0.987 8.362 1.00 91.25 157 ALA A CA 1
ATOM 1236 C C . ALA A 1 157 ? -4.692 -1.802 8.834 1.00 91.25 157 ALA A C 1
ATOM 1238 O O . ALA A 1 157 ? -3.550 -1.360 8.691 1.00 91.25 157 ALA A O 1
ATOM 1239 N N . THR A 1 158 ? -4.929 -3.000 9.371 1.00 89.62 158 THR A N 1
ATOM 1240 C CA . THR A 1 158 ? -3.891 -3.933 9.845 1.00 89.62 158 THR A CA 1
ATOM 1241 C C . THR A 1 158 ? -3.284 -4.804 8.747 1.00 89.62 158 THR A C 1
ATOM 1243 O O . THR A 1 158 ? -2.264 -5.448 8.988 1.00 89.62 158 THR A O 1
ATOM 1246 N N . ARG A 1 159 ? -3.859 -4.819 7.538 1.00 89.56 159 ARG A N 1
ATOM 1247 C CA . ARG A 1 159 ? -3.293 -5.554 6.398 1.00 89.56 159 ARG A CA 1
ATOM 1248 C C . ARG A 1 159 ? -1.967 -4.950 5.944 1.00 89.56 159 ARG A C 1
ATOM 1250 O O . ARG A 1 159 ? -1.735 -3.746 6.079 1.00 89.56 159 ARG A O 1
ATOM 1257 N N . SER A 1 160 ? -1.119 -5.789 5.356 1.00 89.12 160 SER A N 1
ATOM 1258 C CA . SER A 1 160 ? 0.065 -5.352 4.617 1.00 89.12 160 SER A CA 1
ATOM 1259 C C . SER A 1 160 ? -0.343 -4.596 3.354 1.00 89.12 160 SER A C 1
ATOM 1261 O O . SER A 1 160 ? -1.308 -4.971 2.677 1.00 89.12 160 SER A O 1
ATOM 1263 N N . VAL A 1 161 ? 0.420 -3.562 3.009 1.00 91.56 161 VAL A N 1
ATOM 1264 C CA . VAL A 1 161 ? 0.273 -2.881 1.719 1.00 91.56 161 VAL A CA 1
ATOM 1265 C C . VAL A 1 161 ? 1.052 -3.691 0.690 1.00 91.56 161 VAL A C 1
ATOM 1267 O O . VAL A 1 161 ? 2.268 -3.805 0.799 1.00 91.56 161 VAL A O 1
ATOM 1270 N N . ILE A 1 162 ? 0.370 -4.257 -0.297 1.00 92.12 162 ILE A N 1
ATOM 1271 C CA . ILE A 1 162 ? 0.954 -5.112 -1.328 1.00 92.12 162 ILE A CA 1
ATOM 1272 C C . ILE A 1 162 ? 0.602 -4.615 -2.724 1.00 92.12 162 ILE A C 1
ATOM 1274 O O . ILE A 1 162 ? -0.455 -4.017 -2.919 1.00 92.12 162 ILE A O 1
ATOM 1278 N N . ARG A 1 163 ? 1.462 -4.927 -3.696 1.00 92.94 163 ARG A N 1
ATOM 1279 C CA . ARG A 1 163 ? 1.233 -4.726 -5.133 1.00 92.94 163 ARG A CA 1
ATOM 1280 C C . ARG A 1 163 ? 1.727 -5.914 -5.955 1.00 92.94 163 ARG A C 1
ATOM 1282 O O . ARG A 1 163 ? 2.651 -6.620 -5.538 1.00 92.94 163 ARG A O 1
ATOM 1289 N N . GLY A 1 164 ? 1.142 -6.076 -7.137 1.00 89.88 164 GLY A N 1
ATOM 1290 C CA . GLY A 1 164 ? 1.423 -7.176 -8.052 1.00 89.88 164 GLY A CA 1
ATOM 1291 C C . GLY A 1 164 ? 0.558 -8.410 -7.792 1.00 89.88 164 GLY A C 1
ATOM 1292 O O . GLY A 1 164 ? -0.207 -8.488 -6.825 1.00 89.88 164 GLY A O 1
ATOM 1293 N N . GLY A 1 165 ? 0.671 -9.392 -8.685 1.00 87.00 165 GLY A N 1
ATOM 1294 C CA . GLY A 1 165 ? -0.105 -10.629 -8.622 1.00 87.00 165 GLY A CA 1
ATOM 1295 C C . GLY A 1 165 ? -1.622 -10.383 -8.697 1.00 87.00 165 GLY A C 1
ATOM 1296 O O . GLY A 1 165 ? -2.069 -9.563 -9.502 1.00 87.00 165 GLY A O 1
ATOM 1297 N N . PRO A 1 166 ? -2.442 -11.055 -7.867 1.00 81.06 166 PRO A N 1
ATOM 1298 C CA . PRO A 1 166 ? -3.900 -10.906 -7.908 1.00 81.06 166 PRO A CA 1
ATOM 1299 C C . PRO A 1 166 ? -4.372 -9.505 -7.495 1.00 81.06 166 PRO A C 1
ATOM 1301 O O . PRO A 1 166 ? -5.535 -9.168 -7.703 1.00 81.06 166 PRO A O 1
ATOM 1304 N N . ALA A 1 167 ? -3.474 -8.691 -6.934 1.00 79.75 167 ALA A N 1
ATOM 1305 C CA . ALA A 1 167 ? -3.735 -7.316 -6.545 1.00 79.75 167 ALA A CA 1
ATOM 1306 C C . ALA A 1 167 ? -3.700 -6.308 -7.684 1.00 79.75 167 ALA A C 1
ATOM 1308 O O . ALA A 1 167 ? -4.044 -5.140 -7.498 1.00 79.75 167 ALA A O 1
ATOM 1309 N N . GLY A 1 168 ? -3.287 -6.763 -8.864 1.00 87.75 168 GLY A N 1
ATOM 1310 C CA . GLY A 1 168 ? -3.051 -5.899 -9.997 1.00 87.75 168 GLY A CA 1
ATOM 1311 C C . GLY A 1 168 ? -1.847 -4.984 -9.783 1.00 87.75 168 GLY A C 1
ATOM 1312 O O . GLY A 1 168 ? -1.091 -5.081 -8.813 1.00 87.75 168 GLY A O 1
ATOM 1313 N N . VAL A 1 169 ? -1.682 -4.075 -10.739 1.00 89.38 169 VAL A N 1
ATOM 1314 C CA . VAL A 1 169 ? -0.497 -3.222 -10.885 1.00 89.38 169 VAL A CA 1
ATOM 1315 C C . VAL A 1 169 ? -0.281 -2.320 -9.666 1.00 89.38 169 VAL A C 1
ATOM 1317 O O . VAL A 1 169 ? 0.851 -2.150 -9.215 1.00 89.38 169 VAL A O 1
ATOM 1320 N N . VAL A 1 170 ? -1.372 -1.769 -9.131 1.00 90.12 170 VAL A N 1
ATOM 1321 C CA . VAL A 1 170 ? -1.384 -0.791 -8.031 1.00 90.12 170 VAL A CA 1
ATOM 1322 C C . VAL A 1 170 ? -1.478 -1.469 -6.667 1.00 90.12 170 VAL A C 1
ATOM 1324 O O . VAL A 1 170 ? -0.871 -1.007 -5.702 1.00 90.12 170 VAL A O 1
ATOM 1327 N N . GLY A 1 171 ? -2.196 -2.588 -6.588 1.00 90.56 171 GLY A N 1
ATOM 1328 C CA . GLY A 1 171 ? -2.353 -3.329 -5.352 1.00 90.56 171 GLY A CA 1
ATOM 1329 C C . GLY A 1 171 ? -3.454 -2.812 -4.423 1.00 90.56 171 GLY A C 1
ATOM 1330 O O . GLY A 1 171 ? -4.384 -2.131 -4.850 1.00 90.56 171 GLY A O 1
ATOM 1331 N N . ASN A 1 172 ? -3.350 -3.136 -3.130 1.00 91.50 172 ASN A N 1
ATOM 1332 C CA . ASN A 1 172 ? -4.310 -2.716 -2.092 1.00 91.50 172 ASN A CA 1
ATOM 1333 C C . ASN A 1 172 ? -3.893 -1.431 -1.345 1.00 91.50 172 ASN A C 1
ATOM 1335 O O . ASN A 1 172 ? -4.548 -1.054 -0.371 1.00 91.50 172 ASN A O 1
ATOM 1339 N N . GLY A 1 173 ? -2.804 -0.781 -1.768 1.00 90.75 173 GLY A N 1
ATOM 1340 C CA . GLY A 1 173 ? -2.196 0.351 -1.064 1.00 90.75 173 GLY A CA 1
ATOM 1341 C C . GLY A 1 173 ? -3.157 1.486 -0.722 1.00 90.75 173 GLY A C 1
ATOM 1342 O O . GLY A 1 173 ? -3.259 1.808 0.464 1.00 90.75 173 GLY A O 1
ATOM 1343 N N . PRO A 1 174 ? -3.926 2.026 -1.686 1.00 90.12 174 PRO A N 1
ATOM 1344 C CA . PRO A 1 174 ? -4.896 3.084 -1.409 1.00 90.12 174 PRO A CA 1
ATOM 1345 C C . PRO A 1 174 ? -5.882 2.707 -0.299 1.00 90.12 174 PRO A C 1
ATOM 1347 O O . PRO A 1 174 ? -6.138 3.502 0.601 1.00 90.12 174 PRO A O 1
ATOM 1350 N N . ALA A 1 175 ? -6.377 1.466 -0.318 1.00 89.62 175 ALA A N 1
ATOM 1351 C CA . ALA A 1 175 ? -7.375 1.000 0.635 1.00 89.62 175 ALA A CA 1
ATOM 1352 C C . ALA A 1 175 ? -6.849 0.854 2.050 1.00 89.62 175 ALA A C 1
ATOM 1354 O O . ALA A 1 175 ? -7.471 1.308 3.013 1.00 89.62 175 ALA A O 1
ATOM 1355 N N . VAL A 1 176 ? -5.677 0.246 2.173 1.00 91.44 176 VAL A N 1
ATOM 1356 C CA . VAL A 1 176 ? -5.030 0.057 3.466 1.00 91.44 176 VAL A CA 1
ATOM 1357 C C . VAL A 1 176 ? -4.581 1.398 4.046 1.00 91.44 176 VAL A C 1
ATOM 1359 O O . VAL A 1 176 ? -4.754 1.630 5.241 1.00 91.44 176 VAL A O 1
ATOM 1362 N N . ILE A 1 177 ? -4.029 2.299 3.230 1.00 91.19 177 ILE A N 1
ATOM 1363 C CA . ILE A 1 177 ? -3.547 3.599 3.708 1.00 91.19 177 ILE A CA 1
ATOM 1364 C C . ILE A 1 177 ? -4.705 4.494 4.142 1.00 91.19 177 ILE A C 1
ATOM 1366 O O . ILE A 1 177 ? -4.651 5.048 5.239 1.00 91.19 177 ILE A O 1
ATOM 1370 N N . GLU A 1 178 ? -5.777 4.571 3.357 1.00 91.00 178 GLU A N 1
ATOM 1371 C CA . GLU A 1 178 ? -6.957 5.341 3.746 1.00 91.00 178 GLU A CA 1
ATOM 1372 C C . GLU A 1 178 ? -7.585 4.782 5.030 1.00 91.00 178 GLU A C 1
ATOM 1374 O O . GLU A 1 178 ? -7.901 5.534 5.951 1.00 91.00 178 GLU A O 1
ATOM 1379 N N . ALA A 1 179 ? -7.672 3.454 5.164 1.00 91.06 179 ALA A N 1
ATOM 1380 C CA . ALA A 1 179 ? -8.115 2.823 6.404 1.00 91.06 179 ALA A CA 1
ATOM 1381 C C . ALA A 1 179 ? -7.231 3.221 7.598 1.00 91.06 179 ALA A C 1
ATOM 1383 O O . ALA A 1 179 ? -7.748 3.586 8.654 1.00 91.06 179 ALA A O 1
ATOM 1384 N N . ARG A 1 180 ? -5.903 3.223 7.432 1.00 91.62 180 ARG A N 1
ATOM 1385 C CA . ARG A 1 180 ? -4.966 3.667 8.476 1.00 91.62 180 ARG A CA 1
ATOM 1386 C C . ARG A 1 180 ? -5.158 5.141 8.829 1.00 91.62 180 ARG A C 1
ATOM 1388 O O . ARG A 1 180 ? -5.228 5.447 10.015 1.00 91.62 180 ARG A O 1
ATOM 1395 N N . ARG A 1 181 ? -5.331 6.037 7.848 1.00 90.69 181 ARG A N 1
ATOM 1396 C CA . ARG A 1 181 ? -5.641 7.458 8.101 1.00 90.69 181 ARG A CA 1
ATOM 1397 C C . ARG A 1 181 ? -6.907 7.623 8.917 1.00 90.69 181 ARG A C 1
ATOM 1399 O O . ARG A 1 181 ? -6.929 8.393 9.869 1.00 90.69 181 ARG A O 1
ATOM 1406 N N . LYS A 1 182 ? -7.955 6.883 8.560 1.00 90.38 182 LYS A N 1
ATOM 1407 C CA . LYS A 1 182 ? -9.245 6.911 9.249 1.00 90.38 182 LYS A CA 1
ATOM 1408 C C . LYS A 1 182 ? -9.108 6.425 10.692 1.00 90.38 182 LYS A C 1
ATOM 1410 O O . LYS A 1 182 ? -9.620 7.078 11.598 1.00 90.38 182 LYS A O 1
ATOM 1415 N N . VAL A 1 183 ? -8.346 5.354 10.925 1.00 90.62 183 VAL A N 1
ATOM 1416 C CA . VAL A 1 183 ? -8.000 4.914 12.284 1.00 90.62 183 VAL A CA 1
ATOM 1417 C C . VAL A 1 183 ? -7.247 6.017 13.029 1.00 90.62 183 VAL A C 1
ATOM 1419 O O . VAL A 1 183 ? -7.703 6.417 14.092 1.00 90.62 183 VAL A O 1
ATOM 1422 N N . CYS A 1 184 ? -6.169 6.576 12.470 1.00 88.31 184 CYS A N 1
ATOM 1423 C CA . CYS A 1 184 ? -5.423 7.675 13.095 1.00 88.31 184 CYS A CA 1
ATOM 1424 C C . CYS A 1 184 ? -6.317 8.889 13.403 1.00 88.31 184 CYS A C 1
ATOM 1426 O O . CYS A 1 184 ? -6.234 9.452 14.489 1.00 88.31 184 CYS A O 1
ATOM 14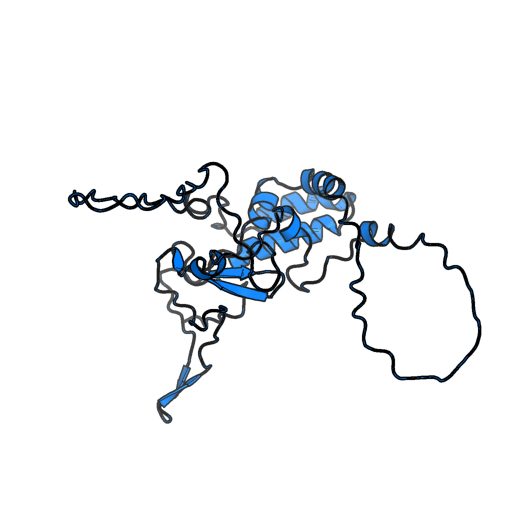28 N N . GLN A 1 185 ? -7.217 9.258 12.492 1.00 88.38 185 GLN A N 1
ATOM 1429 C CA . GLN A 1 185 ? -8.161 10.356 12.675 1.00 88.38 185 GLN A CA 1
ATOM 1430 C C . GLN A 1 185 ? -9.118 10.091 13.843 1.00 88.38 185 GLN A C 1
ATOM 1432 O O . GLN A 1 185 ? -9.267 10.956 14.702 1.00 88.38 185 GLN A O 1
ATOM 1437 N N . PHE A 1 186 ? -9.742 8.911 13.893 1.00 88.38 186 PHE A N 1
ATOM 1438 C CA . PHE A 1 186 ? -10.630 8.510 14.990 1.00 88.38 186 PHE A CA 1
ATOM 1439 C C . PHE A 1 186 ? -9.909 8.536 16.336 1.00 88.38 186 PHE A C 1
ATOM 1441 O O . PHE A 1 186 ? -10.443 8.989 17.343 1.00 88.38 186 PHE A O 1
ATOM 1448 N N . LEU A 1 187 ? -8.675 8.052 16.322 1.00 86.31 187 LEU A N 1
ATOM 1449 C CA . LEU A 1 187 ? -7.780 7.991 17.456 1.00 86.31 187 LEU A CA 1
ATOM 1450 C C . LEU A 1 187 ? -7.401 9.403 17.968 1.00 86.31 187 LEU A C 1
ATOM 1452 O O . LEU A 1 187 ? -7.375 9.648 19.171 1.00 86.31 187 LEU A O 1
ATOM 1456 N N . CYS A 1 188 ? -7.204 10.374 17.076 1.00 84.25 188 CYS A N 1
ATOM 1457 C CA . CYS A 1 188 ? -6.956 11.771 17.451 1.00 84.25 188 CYS A CA 1
ATOM 1458 C C . CYS A 1 188 ? -8.223 12.558 17.848 1.00 84.25 188 CYS A C 1
ATOM 1460 O O . CYS A 1 188 ? -8.108 13.658 18.392 1.00 84.25 188 CYS A O 1
ATOM 1462 N N . GLN A 1 189 ? -9.422 12.045 17.562 1.00 83.25 189 GLN A N 1
ATOM 1463 C CA . GLN A 1 189 ? -10.694 12.724 17.813 1.00 83.25 189 GLN A CA 1
ATOM 1464 C C . GLN A 1 189 ? -11.304 12.339 19.174 1.00 83.25 189 GLN A C 1
ATOM 1466 O O . GLN A 1 189 ? -11.288 11.184 19.594 1.00 83.25 189 GLN A O 1
ATOM 1471 N N . GLY A 1 190 ? -11.883 13.321 19.874 1.00 76.06 190 GLY A N 1
ATOM 1472 C CA . GLY A 1 190 ? -12.584 13.093 21.143 1.00 76.06 190 GLY A CA 1
ATOM 1473 C C . GLY A 1 190 ? -13.888 12.296 20.985 1.00 76.06 190 GLY A C 1
ATOM 1474 O O . GLY A 1 190 ? -14.492 12.258 19.909 1.00 76.06 190 GLY A O 1
ATOM 1475 N N . ASP A 1 191 ? -14.358 11.696 22.084 1.00 78.38 191 ASP A N 1
ATOM 1476 C CA . ASP A 1 191 ? -15.463 10.720 22.094 1.00 78.38 191 ASP A CA 1
ATOM 1477 C C . ASP A 1 191 ? -16.775 11.210 21.464 1.00 78.38 191 ASP A C 1
ATOM 1479 O O . ASP A 1 191 ? -17.501 10.429 20.850 1.00 78.38 191 ASP A O 1
ATOM 1483 N N . SER A 1 192 ? -17.066 12.509 21.549 1.00 74.44 192 SER A N 1
ATOM 1484 C CA . SER A 1 192 ? -18.316 13.102 21.056 1.00 74.44 192 SER A CA 1
ATOM 1485 C C . SER A 1 192 ? -18.485 13.058 19.532 1.00 74.44 192 SER A C 1
ATOM 1487 O O . SER A 1 192 ? -19.603 13.201 19.044 1.00 74.44 192 SER A O 1
ATOM 1489 N N . THR A 1 193 ? -17.410 12.832 18.771 1.00 81.75 193 THR A N 1
ATOM 1490 C CA . THR A 1 193 ? -17.440 12.812 17.293 1.00 81.75 193 THR A CA 1
ATOM 1491 C C . THR A 1 193 ? -17.449 11.404 16.692 1.00 81.75 193 THR A C 1
ATOM 1493 O O . THR A 1 193 ? -17.749 11.235 15.509 1.00 81.75 193 THR A O 1
ATOM 1496 N N . LYS A 1 194 ? -17.215 10.374 17.516 1.00 81.25 194 LYS A N 1
ATOM 1497 C CA . LYS A 1 194 ? -16.987 8.995 17.065 1.00 81.25 194 LYS A CA 1
ATOM 1498 C C . LYS A 1 194 ? -18.196 8.380 16.356 1.00 81.25 194 LYS A C 1
ATOM 1500 O O . LYS A 1 194 ? -18.050 7.806 15.284 1.00 81.25 194 LYS A O 1
ATOM 1505 N N . ALA A 1 195 ? -19.404 8.523 16.904 1.00 78.81 195 ALA A N 1
ATOM 1506 C CA . ALA A 1 195 ? -20.595 7.864 16.353 1.00 78.81 195 ALA A CA 1
ATOM 1507 C C . ALA A 1 195 ? -21.004 8.392 14.965 1.00 78.81 195 ALA A C 1
ATOM 1509 O O . ALA A 1 195 ? -21.334 7.604 14.079 1.00 78.81 195 ALA A O 1
ATOM 1510 N N . ALA A 1 196 ? -20.955 9.713 14.765 1.00 83.44 196 ALA A N 1
ATOM 1511 C CA . ALA A 1 196 ? -21.265 10.333 13.476 1.00 83.44 196 ALA A CA 1
ATOM 1512 C C . ALA A 1 196 ? -20.216 9.964 12.417 1.00 83.44 196 ALA A C 1
ATOM 1514 O O . ALA A 1 196 ? -20.558 9.625 11.285 1.00 83.44 196 ALA A O 1
ATOM 1515 N N . TRP A 1 197 ? -18.944 9.950 12.819 1.00 86.31 197 TRP A N 1
ATOM 1516 C CA . TRP A 1 197 ? -17.829 9.590 11.951 1.00 86.31 197 TRP A CA 1
ATOM 1517 C C . TRP A 1 197 ? -17.935 8.153 11.413 1.00 86.31 197 TRP A C 1
ATOM 1519 O O . TRP A 1 197 ? -17.699 7.908 10.231 1.00 86.31 197 TRP A O 1
ATOM 1529 N N . LEU A 1 198 ? -18.359 7.199 12.250 1.00 81.12 198 LEU A N 1
ATOM 1530 C CA . LEU A 1 198 ? -18.487 5.789 11.859 1.00 81.12 198 LEU A CA 1
ATOM 1531 C C . LEU A 1 198 ? -19.520 5.548 10.752 1.00 81.12 198 LEU A C 1
ATOM 1533 O O . LEU A 1 198 ? -19.335 4.657 9.920 1.00 81.12 198 LEU A O 1
ATOM 1537 N N . GLN A 1 199 ? -20.608 6.319 10.747 1.00 81.50 199 GLN A N 1
ATOM 1538 C CA . GLN A 1 199 ? -21.635 6.217 9.708 1.00 81.50 199 GLN A CA 1
ATOM 1539 C C . GLN A 1 199 ? -21.141 6.788 8.378 1.00 81.50 199 GLN A C 1
ATOM 1541 O O . GLN A 1 199 ? -21.373 6.189 7.329 1.00 81.50 199 GLN A O 1
ATOM 1546 N N . ASP A 1 200 ? -20.416 7.902 8.436 1.00 85.06 200 ASP A N 1
ATOM 1547 C CA . ASP A 1 200 ? -19.881 8.593 7.266 1.00 85.06 200 ASP A CA 1
ATOM 1548 C C . ASP A 1 200 ? -18.778 7.775 6.569 1.00 85.06 200 ASP A C 1
ATOM 1550 O O . ASP A 1 200 ? -18.780 7.630 5.347 1.00 85.06 200 ASP A O 1
ATOM 1554 N N . TRP A 1 201 ? -17.894 7.125 7.339 1.00 83.12 201 TRP A N 1
ATOM 1555 C CA . TRP A 1 201 ? -16.835 6.280 6.775 1.00 83.12 201 TRP A CA 1
ATOM 1556 C C . TRP A 1 201 ? -17.382 5.165 5.875 1.00 83.12 201 TRP A C 1
ATOM 1558 O O . TRP A 1 201 ? -16.894 4.988 4.760 1.00 83.12 201 TRP A O 1
ATOM 1568 N N . ARG A 1 202 ? -18.424 4.441 6.308 1.00 80.38 202 ARG A N 1
ATOM 1569 C CA . ARG A 1 202 ? -19.011 3.363 5.490 1.00 80.38 202 ARG A CA 1
ATOM 1570 C C . ARG A 1 202 ? -19.601 3.875 4.179 1.00 80.38 202 ARG A C 1
ATOM 1572 O O . ARG A 1 202 ? -19.561 3.151 3.191 1.00 80.38 202 ARG A O 1
ATOM 1579 N N . ALA A 1 203 ? -20.145 5.090 4.171 1.00 83.94 203 ALA A N 1
ATOM 1580 C CA . ALA A 1 203 ? -20.723 5.694 2.975 1.00 83.94 203 ALA A CA 1
ATOM 1581 C C . ALA A 1 203 ? -19.654 6.179 1.980 1.00 83.94 203 ALA A C 1
ATOM 1583 O O . ALA A 1 203 ? -19.908 6.204 0.779 1.00 83.94 203 ALA A O 1
ATOM 1584 N N . GLN A 1 204 ? -18.468 6.552 2.471 1.00 81.94 204 GLN A N 1
ATOM 1585 C CA . GLN A 1 204 ? -17.354 7.054 1.656 1.00 81.94 204 GLN A CA 1
ATOM 1586 C C . GLN A 1 204 ? -16.475 5.955 1.050 1.00 81.94 204 GLN A C 1
ATOM 1588 O O . GLN A 1 204 ? -15.676 6.248 0.161 1.00 81.94 204 GLN A O 1
ATOM 1593 N N . MET A 1 205 ? -16.589 4.705 1.512 1.00 75.69 205 MET A N 1
ATOM 1594 C CA . MET A 1 205 ? -15.793 3.612 0.954 1.00 75.69 205 MET A CA 1
ATOM 1595 C C . MET A 1 205 ? -16.209 3.349 -0.501 1.00 75.69 205 MET A C 1
ATOM 1597 O O . MET A 1 205 ? -17.392 3.101 -0.755 1.00 75.69 205 MET A O 1
ATOM 1601 N N . PRO A 1 206 ? -15.269 3.380 -1.465 1.00 69.94 206 PRO A N 1
ATOM 1602 C CA . PRO A 1 206 ? -15.581 3.101 -2.857 1.00 69.94 206 PRO A CA 1
ATOM 1603 C C . PRO A 1 206 ? -16.245 1.732 -3.004 1.00 69.94 206 PRO A C 1
ATOM 1605 O O . PRO A 1 206 ? -15.778 0.733 -2.447 1.00 69.94 206 PRO A O 1
ATOM 1608 N N . ALA A 1 207 ? -17.317 1.669 -3.793 1.00 68.88 207 ALA A N 1
ATOM 1609 C CA . ALA A 1 207 ? -17.910 0.397 -4.180 1.00 68.88 207 ALA A CA 1
ATOM 1610 C C . ALA A 1 207 ? -16.834 -0.463 -4.868 1.00 68.88 207 ALA A C 1
ATOM 1612 O O . ALA A 1 207 ? -16.253 -0.048 -5.869 1.00 68.88 207 ALA A O 1
ATOM 1613 N N . GLY A 1 208 ? -16.536 -1.637 -4.306 1.00 67.12 208 GLY A N 1
ATOM 1614 C CA . GLY A 1 208 ? -15.469 -2.523 -4.787 1.00 67.12 208 GLY A CA 1
ATOM 1615 C C . GLY A 1 208 ? -14.237 -2.601 -3.883 1.00 67.12 208 GLY A C 1
ATOM 1616 O O . GLY A 1 208 ? -13.390 -3.459 -4.105 1.00 67.12 208 GLY A O 1
ATOM 1617 N N . TRP A 1 209 ? -14.155 -1.795 -2.820 1.00 69.75 209 TRP A N 1
ATOM 1618 C CA . TRP A 1 209 ? -13.206 -2.015 -1.717 1.00 69.75 209 TRP A CA 1
ATOM 1619 C C . TRP A 1 209 ? -13.740 -3.057 -0.732 1.00 69.75 209 TRP A C 1
ATOM 1621 O O . TRP A 1 209 ? -13.716 -2.866 0.485 1.00 69.75 209 TRP A O 1
ATOM 1631 N N . ASP A 1 210 ? -14.281 -4.147 -1.276 1.00 60.31 210 ASP A N 1
ATOM 1632 C CA . ASP A 1 210 ? -14.814 -5.226 -0.467 1.00 60.31 210 ASP A CA 1
ATOM 1633 C C . ASP A 1 210 ? -13.695 -5.767 0.432 1.00 60.31 210 ASP A C 1
ATOM 1635 O O . ASP A 1 210 ? -12.569 -6.034 -0.004 1.00 60.31 210 ASP A O 1
ATOM 1639 N N . THR A 1 211 ? -13.987 -5.900 1.724 1.00 56.47 211 THR A N 1
ATOM 1640 C CA . THR A 1 211 ? -13.044 -6.472 2.689 1.00 56.47 211 THR A CA 1
ATOM 1641 C C . THR A 1 211 ? -12.728 -7.927 2.354 1.00 56.47 211 THR A C 1
ATOM 1643 O O . THR A 1 211 ? -11.682 -8.444 2.788 1.00 56.47 211 THR A O 1
ATOM 1646 N N . THR A 1 212 ? -13.560 -8.558 1.519 1.00 58.03 212 THR A N 1
ATOM 1647 C CA . THR A 1 212 ? -13.244 -9.774 0.778 1.00 58.03 212 THR A CA 1
ATOM 1648 C C . THR A 1 212 ? -12.240 -9.470 -0.339 1.00 58.03 212 THR A C 1
ATOM 1650 O O . THR A 1 212 ? -12.521 -9.597 -1.531 1.00 58.03 212 THR A O 1
ATOM 1653 N N . LEU A 1 213 ? -11.007 -9.122 0.043 1.00 59.62 213 LEU A N 1
ATOM 1654 C CA . LEU A 1 213 ? -9.881 -9.477 -0.818 1.00 59.62 213 LEU A CA 1
ATOM 1655 C C . LEU A 1 213 ? -10.033 -10.969 -1.155 1.00 59.62 213 LEU A C 1
ATOM 1657 O O . LEU A 1 213 ? -10.403 -11.726 -0.248 1.00 59.62 213 LEU A O 1
ATOM 1661 N N . PRO A 1 214 ? -9.792 -11.387 -2.411 1.00 58.69 214 PRO A N 1
ATOM 1662 C CA . PRO A 1 214 ? -9.908 -12.783 -2.805 1.00 58.69 214 PRO A CA 1
ATOM 1663 C C . PRO A 1 214 ? -9.258 -13.684 -1.751 1.00 58.69 214 PRO A C 1
ATOM 1665 O O . PRO A 1 214 ? -8.117 -13.435 -1.344 1.00 58.69 214 PRO A O 1
ATOM 1668 N N . GLU A 1 215 ? -9.991 -14.688 -1.262 1.00 55.53 215 GLU A N 1
ATOM 1669 C CA . GLU A 1 215 ? -9.431 -15.685 -0.348 1.00 55.53 215 GLU A CA 1
ATOM 1670 C C . GLU A 1 215 ? -8.134 -16.222 -0.970 1.00 55.53 215 GLU A C 1
ATOM 1672 O O . GLU A 1 215 ? -8.146 -16.774 -2.068 1.00 55.53 215 GLU A O 1
ATOM 1677 N N . GLY A 1 216 ? -6.996 -15.973 -0.317 1.00 56.12 216 GLY A N 1
ATOM 1678 C CA . GLY A 1 216 ? -5.679 -16.315 -0.856 1.00 56.12 216 GLY A CA 1
ATOM 1679 C C . GLY A 1 216 ? -4.630 -15.209 -0.784 1.00 56.12 216 GLY A C 1
ATOM 1680 O O . GLY A 1 216 ? -3.464 -15.505 -0.987 1.00 56.12 216 GLY A O 1
ATOM 1681 N N . TRP A 1 217 ? -4.976 -13.960 -0.469 1.00 59.44 217 TRP A N 1
ATOM 1682 C CA . TRP A 1 217 ? -3.975 -12.881 -0.389 1.00 59.44 217 TRP A CA 1
ATOM 1683 C C . TRP A 1 217 ? -3.099 -12.961 0.864 1.00 59.44 217 TRP A C 1
ATOM 1685 O O . TRP A 1 217 ? -1.877 -12.877 0.769 1.00 59.44 217 TRP A O 1
ATOM 1695 N N . ASP A 1 218 ? -3.720 -13.224 2.015 1.00 51.03 218 ASP A N 1
ATOM 1696 C CA . ASP A 1 218 ? -3.014 -13.548 3.263 1.00 51.03 218 ASP A CA 1
ATOM 1697 C C . ASP A 1 218 ? -2.621 -15.043 3.311 1.00 51.03 218 ASP A C 1
ATOM 1699 O O . ASP A 1 218 ? -1.739 -15.463 4.059 1.00 51.03 218 ASP A O 1
ATOM 1703 N N . THR A 1 219 ? -3.258 -15.859 2.465 1.00 51.34 219 THR A N 1
ATOM 1704 C CA . THR A 1 219 ? -3.155 -17.321 2.412 1.00 51.34 219 THR A CA 1
ATOM 1705 C C . THR A 1 219 ? -2.718 -17.808 1.029 1.00 51.34 219 THR A C 1
ATOM 1707 O O . THR A 1 219 ? -3.346 -18.690 0.448 1.00 51.34 219 THR A O 1
ATOM 1710 N N . VAL A 1 220 ? -1.615 -17.293 0.469 1.00 45.41 220 VAL A N 1
ATOM 1711 C CA . VAL A 1 220 ? -1.015 -17.968 -0.698 1.00 45.41 220 VAL A CA 1
ATOM 1712 C C . VAL A 1 220 ? -0.326 -19.241 -0.209 1.00 45.41 220 VAL A C 1
ATOM 1714 O O . VAL A 1 220 ? 0.828 -19.223 0.220 1.00 45.41 220 VAL A O 1
ATOM 1717 N N . VAL A 1 221 ? -1.127 -20.307 -0.216 1.00 40.16 221 VAL A N 1
ATOM 1718 C CA . VAL A 1 221 ? -0.844 -21.692 -0.596 1.00 40.16 221 VAL A CA 1
ATOM 1719 C C . VAL A 1 221 ? 0.608 -22.119 -0.381 1.00 40.16 221 VAL A C 1
ATOM 1721 O O . VAL A 1 221 ? 1.490 -21.864 -1.199 1.00 40.16 221 VAL A O 1
ATOM 1724 N N . LYS A 1 222 ? 0.817 -22.900 0.685 1.00 39.09 222 LYS A N 1
ATOM 1725 C CA . LYS A 1 222 ? 1.813 -23.972 0.679 1.00 39.09 222 LYS A CA 1
ATOM 1726 C C . LYS A 1 222 ? 1.505 -24.859 -0.535 1.00 39.09 222 LYS A C 1
ATOM 1728 O O . LYS A 1 222 ? 0.696 -25.774 -0.424 1.00 39.09 222 LYS A O 1
ATOM 1733 N N . GLN A 1 223 ? 2.096 -24.594 -1.699 1.00 39.03 223 GLN A N 1
ATOM 1734 C CA . GLN A 1 223 ? 2.302 -25.686 -2.639 1.00 39.03 223 GLN A CA 1
ATOM 1735 C C . GLN A 1 223 ? 3.338 -26.564 -1.953 1.00 39.03 223 GLN A C 1
ATOM 1737 O O . GLN A 1 223 ? 4.509 -26.195 -1.851 1.00 39.03 223 GLN A O 1
ATOM 1742 N N . GLU A 1 224 ? 2.879 -27.669 -1.366 1.00 38.34 224 GLU A N 1
ATOM 1743 C CA . GLU A 1 224 ? 3.790 -28.733 -0.982 1.00 38.34 224 GLU A CA 1
ATOM 1744 C C . GLU A 1 224 ? 4.591 -29.072 -2.242 1.00 38.34 224 GLU A C 1
ATOM 1746 O O . GLU A 1 224 ? 3.986 -29.350 -3.281 1.00 38.34 224 GLU A O 1
ATOM 1751 N N . PRO A 1 225 ? 5.931 -28.973 -2.223 1.00 39.22 225 PRO A N 1
ATOM 1752 C CA . PRO A 1 225 ? 6.691 -29.447 -3.358 1.00 39.22 225 PRO A CA 1
ATOM 1753 C C . PRO A 1 225 ? 6.349 -30.926 -3.501 1.00 39.22 225 PRO A C 1
ATOM 1755 O O . PRO A 1 225 ? 6.504 -31.674 -2.535 1.00 39.22 225 PRO A O 1
ATOM 1758 N N . ASP A 1 226 ? 5.887 -31.346 -4.679 1.00 40.41 226 ASP A N 1
ATOM 1759 C CA . ASP A 1 226 ? 5.814 -32.758 -5.030 1.00 40.41 226 ASP A CA 1
ATOM 1760 C C . ASP A 1 226 ? 7.228 -33.329 -4.874 1.00 40.41 226 ASP A C 1
ATOM 1762 O O . ASP A 1 226 ? 8.087 -33.235 -5.758 1.00 40.41 226 ASP A O 1
ATOM 1766 N N . VAL A 1 227 ? 7.513 -33.879 -3.691 1.00 45.00 227 VAL A N 1
ATOM 1767 C CA . VAL A 1 227 ? 8.754 -34.581 -3.408 1.00 45.00 227 VAL A CA 1
ATOM 1768 C C . VAL A 1 227 ? 8.654 -35.888 -4.174 1.00 45.00 227 VAL A C 1
ATOM 1770 O O . VAL A 1 227 ? 8.258 -36.929 -3.651 1.00 45.00 227 VAL A O 1
ATOM 1773 N N . VAL A 1 228 ? 9.036 -35.838 -5.449 1.00 50.53 228 VAL A N 1
ATOM 1774 C CA . VAL A 1 228 ? 9.329 -37.025 -6.239 1.00 50.53 228 VAL A CA 1
ATOM 1775 C C . VAL A 1 228 ? 10.510 -37.707 -5.557 1.00 50.53 228 VAL A C 1
ATOM 1777 O O . VAL A 1 228 ? 11.677 -37.373 -5.780 1.00 50.53 228 VAL A O 1
ATOM 1780 N N . LEU A 1 229 ? 10.188 -38.661 -4.682 1.00 46.97 229 LEU A N 1
ATOM 1781 C CA . LEU A 1 229 ? 11.099 -39.585 -4.017 1.00 46.97 229 LEU A CA 1
ATOM 1782 C C . LEU A 1 229 ? 11.846 -40.403 -5.081 1.00 46.97 229 LEU A C 1
ATOM 1784 O O . LEU A 1 229 ? 11.532 -41.557 -5.375 1.00 46.97 229 LEU A O 1
ATOM 1788 N N . LYS A 1 230 ? 12.889 -39.811 -5.669 1.00 50.94 230 LYS A N 1
ATOM 1789 C CA . LYS A 1 230 ? 13.898 -40.551 -6.422 1.00 50.94 230 LYS A CA 1
ATOM 1790 C C . LYS A 1 230 ? 14.647 -41.421 -5.420 1.00 50.94 230 LYS A C 1
ATOM 1792 O O . LYS A 1 230 ? 15.512 -40.940 -4.690 1.00 50.94 230 LYS A O 1
ATOM 1797 N N . LYS A 1 231 ? 14.309 -42.714 -5.395 1.00 55.09 231 LYS A N 1
ATOM 1798 C CA . LYS A 1 231 ? 15.061 -43.770 -4.704 1.00 55.09 231 LYS A CA 1
ATOM 1799 C C . LYS A 1 231 ? 16.524 -43.710 -5.156 1.00 55.09 231 LYS A C 1
ATOM 1801 O O . LYS A 1 231 ? 16.877 -44.246 -6.203 1.00 55.09 231 LYS A O 1
ATOM 1806 N N . ARG A 1 232 ? 17.379 -43.042 -4.377 1.00 47.12 232 ARG A N 1
ATOM 1807 C CA . ARG A 1 232 ? 18.832 -43.094 -4.537 1.00 47.12 232 ARG A CA 1
ATOM 1808 C C . ARG A 1 232 ? 19.427 -44.043 -3.508 1.00 47.12 232 ARG A C 1
ATOM 1810 O O . ARG A 1 232 ? 19.193 -43.966 -2.308 1.00 47.12 232 ARG A O 1
ATOM 1817 N N . THR A 1 233 ? 20.170 -44.976 -4.066 1.00 56.59 233 THR A N 1
ATOM 1818 C CA . THR A 1 233 ? 20.918 -46.069 -3.470 1.00 56.59 233 THR A CA 1
ATOM 1819 C C . THR A 1 233 ? 21.957 -45.609 -2.444 1.00 56.59 233 THR A C 1
ATOM 1821 O O . THR A 1 233 ? 22.725 -44.687 -2.695 1.00 56.59 233 THR A O 1
ATOM 1824 N N . ARG A 1 234 ? 21.965 -46.321 -1.309 1.00 58.88 234 ARG A N 1
ATOM 1825 C CA . ARG A 1 234 ? 23.027 -46.537 -0.304 1.00 58.88 234 ARG A CA 1
ATOM 1826 C C . ARG A 1 234 ? 24.281 -45.650 -0.423 1.00 58.88 234 ARG A C 1
ATOM 1828 O O . ARG A 1 234 ? 25.218 -45.982 -1.139 1.00 58.88 234 ARG A O 1
ATOM 1835 N N . GLY A 1 235 ? 24.348 -44.605 0.400 1.00 61.44 235 GLY A N 1
ATOM 1836 C CA . GLY A 1 235 ? 25.581 -43.863 0.666 1.00 61.44 235 GLY A CA 1
ATOM 1837 C C . GLY A 1 235 ? 25.452 -42.988 1.912 1.00 61.44 235 GLY A C 1
ATOM 1838 O O . GLY A 1 235 ? 24.626 -42.090 1.914 1.00 61.44 235 GLY A O 1
ATOM 1839 N N . ARG A 1 236 ? 26.264 -43.303 2.937 1.00 57.12 236 ARG A N 1
ATOM 1840 C CA . ARG A 1 236 ? 26.565 -42.603 4.212 1.00 57.12 236 ARG A CA 1
ATOM 1841 C C . ARG A 1 236 ? 25.442 -41.797 4.913 1.00 57.12 236 ARG A C 1
ATOM 1843 O O . ARG A 1 236 ? 24.914 -40.853 4.334 1.00 57.12 236 ARG A O 1
ATOM 1850 N N . PRO A 1 237 ? 25.187 -42.031 6.218 1.00 54.59 237 PRO A N 1
ATOM 1851 C CA . PRO A 1 237 ? 24.252 -41.212 6.987 1.00 54.59 237 PRO A CA 1
ATOM 1852 C C . PRO A 1 237 ? 24.785 -39.775 7.105 1.00 54.59 237 PRO A C 1
ATOM 1854 O O . PRO A 1 237 ? 25.735 -39.503 7.840 1.00 54.59 237 PRO A O 1
ATOM 1857 N N . ARG A 1 238 ? 24.190 -38.840 6.359 1.00 58.66 238 ARG A N 1
ATOM 1858 C CA . ARG A 1 238 ? 24.306 -37.409 6.657 1.00 58.66 238 ARG A CA 1
ATOM 1859 C C . ARG A 1 238 ? 23.395 -37.113 7.844 1.00 58.66 238 ARG A C 1
ATOM 1861 O O . ARG A 1 238 ? 22.255 -37.566 7.854 1.00 58.66 238 ARG A O 1
ATOM 1868 N N . LYS A 1 239 ? 23.893 -36.349 8.822 1.00 61.88 239 LYS A N 1
ATOM 1869 C CA . LYS A 1 239 ? 23.059 -35.736 9.865 1.00 61.88 239 LYS A CA 1
ATOM 1870 C C . LYS A 1 239 ? 21.953 -34.942 9.167 1.00 61.88 239 LYS A C 1
ATOM 1872 O O . LYS A 1 239 ? 22.227 -33.914 8.553 1.00 61.88 239 LYS A O 1
ATOM 1877 N N . THR A 1 240 ? 20.733 -35.458 9.209 1.00 60.34 240 THR A N 1
ATOM 1878 C CA . THR A 1 240 ? 19.532 -34.755 8.769 1.00 60.34 240 THR A CA 1
ATOM 1879 C C . THR A 1 240 ? 19.281 -33.628 9.758 1.00 60.34 240 THR A C 1
ATOM 1881 O O . THR A 1 240 ? 18.970 -33.885 10.920 1.00 60.34 240 THR A O 1
ATOM 1884 N N . VAL A 1 241 ? 19.463 -32.385 9.316 1.00 62.38 241 VAL A N 1
ATOM 1885 C CA . VAL A 1 241 ? 18.898 -31.236 10.028 1.00 62.38 241 VAL A CA 1
ATOM 1886 C C . VAL A 1 241 ? 17.379 -31.400 9.932 1.00 62.38 241 VAL A C 1
ATOM 1888 O O . VAL A 1 2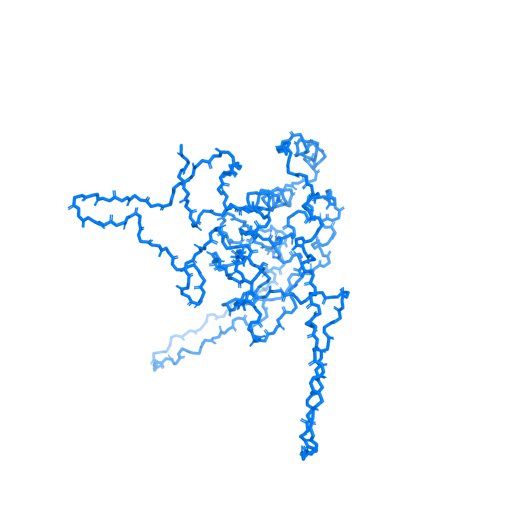41 ? 16.890 -31.606 8.817 1.00 62.38 241 VAL A O 1
ATOM 1891 N N . PRO A 1 242 ? 16.634 -31.401 11.050 1.00 61.22 242 PRO A N 1
ATOM 1892 C CA . PRO A 1 242 ? 15.184 -31.479 10.989 1.00 61.22 242 PRO A CA 1
ATOM 1893 C C . PRO A 1 242 ? 14.674 -30.292 10.172 1.00 61.22 242 PRO A C 1
ATOM 1895 O O . PRO A 1 242 ? 14.933 -29.137 10.507 1.00 61.22 242 PRO A O 1
ATOM 1898 N N . VAL A 1 243 ? 13.994 -30.587 9.065 1.00 62.38 243 VAL A N 1
ATOM 1899 C CA . VAL A 1 243 ? 13.251 -29.580 8.310 1.00 62.38 243 VAL A CA 1
ATOM 1900 C C . VAL A 1 243 ? 12.099 -29.160 9.212 1.00 62.38 243 VAL A C 1
ATOM 1902 O O . VAL A 1 243 ? 11.187 -29.945 9.465 1.00 62.38 243 VAL A O 1
ATOM 1905 N N . VAL A 1 244 ? 12.184 -27.951 9.762 1.00 65.88 244 VAL A N 1
ATOM 1906 C CA . VAL A 1 244 ? 11.094 -27.358 10.535 1.00 65.88 244 VAL A CA 1
ATOM 1907 C C . VAL A 1 244 ? 9.980 -27.047 9.543 1.00 65.88 244 VAL A C 1
ATOM 1909 O O . VAL A 1 244 ? 10.102 -26.131 8.734 1.00 65.88 244 VAL A O 1
ATOM 1912 N N . VAL A 1 245 ? 8.920 -27.852 9.560 1.00 60.22 245 VAL A N 1
ATOM 1913 C CA . VAL A 1 245 ? 7.710 -27.571 8.786 1.00 60.22 245 VAL A CA 1
ATOM 1914 C C . VAL A 1 245 ? 6.993 -26.415 9.490 1.00 60.22 245 VAL A C 1
ATOM 1916 O O . VAL A 1 245 ? 6.664 -26.560 10.667 1.00 60.22 245 VAL A O 1
ATOM 1919 N N . PRO A 1 246 ? 6.774 -25.264 8.831 1.00 50.53 246 PRO A N 1
ATOM 1920 C CA . PRO A 1 246 ? 6.095 -24.138 9.461 1.00 50.53 246 PRO A CA 1
ATOM 1921 C C . PRO A 1 246 ? 4.649 -24.510 9.816 1.00 50.53 246 PRO A C 1
ATOM 1923 O O . PRO A 1 246 ? 3.948 -25.136 9.013 1.00 50.53 246 PRO A O 1
ATOM 1926 N N . ASP A 1 247 ? 4.207 -24.115 11.010 1.00 57.75 247 ASP A N 1
ATOM 1927 C CA . ASP A 1 247 ? 2.841 -24.313 11.504 1.00 57.75 247 ASP A CA 1
ATOM 1928 C C . ASP A 1 247 ? 1.836 -23.613 10.562 1.00 57.75 247 ASP A C 1
ATOM 1930 O O . ASP A 1 247 ? 1.961 -22.410 10.331 1.00 57.75 247 ASP A O 1
ATOM 1934 N N . PRO A 1 248 ? 0.867 -24.330 9.954 1.00 46.72 248 PRO A N 1
ATOM 1935 C CA . PRO A 1 248 ? -0.129 -23.718 9.071 1.00 46.72 248 PRO A CA 1
ATOM 1936 C C . PRO A 1 248 ? -1.020 -22.673 9.758 1.00 46.72 248 PRO A C 1
ATOM 1938 O O . PRO A 1 248 ? -1.620 -21.868 9.052 1.00 46.72 248 PRO A O 1
ATOM 1941 N N . LEU A 1 249 ? -1.113 -22.670 11.091 1.00 49.97 249 LEU A N 1
ATOM 1942 C CA . LEU A 1 249 ? -1.954 -21.731 11.839 1.00 49.97 249 LEU A CA 1
ATOM 1943 C C . LEU A 1 249 ? -1.251 -20.409 12.177 1.00 49.97 249 LEU A C 1
ATOM 1945 O O . LEU A 1 249 ? -1.911 -19.464 12.594 1.00 49.97 249 LEU A O 1
ATOM 1949 N N . ASN A 1 250 ? 0.065 -20.324 11.978 1.00 52.62 250 ASN A N 1
ATOM 1950 C CA . ASN A 1 250 ? 0.847 -19.106 12.178 1.00 52.62 250 ASN A CA 1
ATOM 1951 C C . ASN A 1 250 ? 1.746 -18.880 10.956 1.00 52.62 250 ASN A C 1
ATOM 1953 O O . ASN A 1 250 ? 2.905 -19.312 10.969 1.00 52.62 250 ASN A O 1
ATOM 1957 N N . PRO A 1 251 ? 1.239 -18.247 9.877 1.00 55.81 251 PRO A N 1
ATOM 1958 C CA . PRO A 1 251 ? 2.090 -17.886 8.752 1.00 55.81 251 PRO A CA 1
ATOM 1959 C C . PRO A 1 251 ? 3.257 -17.018 9.247 1.00 55.81 251 PRO A C 1
ATOM 1961 O O . PRO A 1 251 ? 3.072 -16.204 10.157 1.00 55.81 251 PRO A O 1
ATOM 1964 N N . PRO A 1 252 ? 4.467 -17.190 8.686 1.00 60.41 252 PRO A N 1
ATOM 1965 C CA . PRO A 1 252 ? 5.605 -16.376 9.074 1.00 60.41 252 PRO A CA 1
ATOM 1966 C C . PRO A 1 252 ? 5.278 -14.905 8.820 1.00 60.41 252 PRO A C 1
ATOM 1968 O O . PRO A 1 252 ? 4.934 -14.512 7.705 1.00 60.41 252 PRO A O 1
ATOM 1971 N N . THR A 1 253 ? 5.388 -14.102 9.871 1.00 67.38 253 THR A N 1
ATOM 1972 C CA . THR A 1 253 ? 5.343 -12.648 9.784 1.00 67.38 253 THR A CA 1
ATOM 1973 C C . THR A 1 253 ? 6.497 -12.170 8.912 1.00 67.38 253 THR A C 1
ATOM 1975 O O . THR A 1 253 ? 7.656 -12.471 9.196 1.00 67.38 253 THR A O 1
ATOM 1978 N N . LEU A 1 254 ? 6.183 -11.463 7.826 1.00 73.75 254 LEU A N 1
ATOM 1979 C CA . LEU A 1 254 ? 7.189 -10.909 6.924 1.00 73.75 254 LEU A CA 1
ATOM 1980 C C . LEU A 1 254 ? 7.736 -9.615 7.524 1.00 73.75 254 LEU A C 1
ATOM 1982 O O . LEU A 1 254 ? 6.975 -8.688 7.789 1.00 73.75 254 LEU A O 1
ATOM 1986 N N . GLU A 1 255 ? 9.049 -9.554 7.734 1.00 75.38 255 GLU A N 1
ATOM 1987 C CA . GLU A 1 255 ? 9.716 -8.412 8.359 1.00 75.38 255 GLU A CA 1
ATOM 1988 C C . GLU A 1 255 ? 10.620 -7.678 7.367 1.00 75.38 255 GLU A C 1
ATOM 1990 O O . GLU A 1 255 ? 11.343 -8.276 6.570 1.00 75.38 255 GLU A O 1
ATOM 1995 N N . CYS A 1 256 ? 10.593 -6.349 7.430 1.00 72.69 256 CYS A N 1
ATOM 1996 C CA . CYS A 1 256 ? 11.451 -5.484 6.641 1.00 72.69 256 CYS A CA 1
ATOM 1997 C C . CYS A 1 256 ? 12.905 -5.656 7.089 1.00 72.69 256 CYS A C 1
ATOM 1999 O O . CYS A 1 256 ? 13.193 -5.472 8.276 1.00 72.69 256 CYS A O 1
ATOM 2001 N N . PRO A 1 257 ? 13.845 -5.901 6.163 1.00 69.25 257 PRO A N 1
ATOM 2002 C CA . PRO A 1 257 ? 15.217 -6.171 6.531 1.00 69.25 257 PRO A CA 1
ATOM 2003 C C . PRO A 1 257 ? 15.950 -4.966 7.124 1.00 69.25 257 PRO A C 1
ATOM 2005 O O . PRO A 1 257 ? 16.898 -5.131 7.884 1.00 69.25 257 PRO A O 1
ATOM 2008 N N . ASP A 1 258 ? 15.494 -3.759 6.793 1.00 68.31 258 ASP A N 1
ATOM 2009 C CA . ASP A 1 258 ? 16.149 -2.517 7.197 1.00 68.31 258 ASP A CA 1
ATOM 2010 C C . ASP A 1 258 ? 15.676 -2.023 8.576 1.00 68.31 258 ASP A C 1
ATOM 2012 O O . ASP A 1 258 ? 16.406 -1.311 9.263 1.00 68.31 258 ASP A O 1
ATOM 2016 N N . CYS A 1 259 ? 14.446 -2.356 8.991 1.00 69.94 259 CYS A N 1
ATOM 2017 C CA . CYS A 1 259 ? 13.862 -1.820 10.230 1.00 69.94 259 CYS A CA 1
ATOM 2018 C C . CYS A 1 259 ? 13.175 -2.841 11.141 1.00 69.94 259 CYS A C 1
ATOM 2020 O O . CYS A 1 259 ? 12.717 -2.447 12.217 1.00 69.94 259 CYS A O 1
ATOM 2022 N N . HIS A 1 260 ? 13.107 -4.110 10.732 1.00 68.75 260 HIS A N 1
ATOM 2023 C CA . HIS A 1 260 ? 12.467 -5.207 11.464 1.00 68.75 260 HIS A CA 1
ATOM 2024 C C . HIS A 1 260 ? 10.978 -4.978 11.793 1.00 68.75 260 HIS A C 1
ATOM 2026 O O . HIS A 1 260 ? 10.462 -5.545 12.750 1.00 68.75 260 HIS A O 1
ATOM 2032 N N . ASN A 1 261 ? 10.277 -4.132 11.026 1.00 62.88 261 ASN A N 1
ATOM 2033 C CA . ASN A 1 261 ? 8.818 -3.988 11.121 1.00 62.88 261 ASN A CA 1
ATOM 2034 C C . ASN A 1 261 ? 8.112 -4.956 10.169 1.00 62.88 261 ASN A C 1
ATOM 2036 O O . ASN A 1 261 ? 8.668 -5.287 9.122 1.00 62.88 261 ASN A O 1
ATOM 2040 N N . LEU A 1 262 ? 6.859 -5.306 10.474 1.00 60.66 262 LEU A N 1
ATOM 2041 C CA . LEU A 1 262 ? 5.989 -5.987 9.514 1.00 60.66 262 LEU A CA 1
ATOM 2042 C C . LEU A 1 262 ? 5.840 -5.179 8.218 1.00 60.66 262 LEU A C 1
ATOM 2044 O O . LEU A 1 262 ? 5.829 -3.941 8.241 1.00 60.66 262 LEU A O 1
ATOM 2048 N N . VAL A 1 263 ? 5.718 -5.897 7.102 1.00 55.91 263 VAL A N 1
ATOM 2049 C CA . VAL A 1 263 ? 5.533 -5.330 5.757 1.00 55.91 263 VAL A CA 1
ATOM 2050 C C . VAL A 1 263 ? 4.198 -5.751 5.170 1.00 55.91 263 VAL A C 1
ATOM 2052 O O . VAL A 1 263 ? 3.946 -6.972 5.088 1.00 55.91 263 VAL A O 1
#

Sequence (263 aa):
MKSFDENIPEQELIHAEELYYRSTYHHTSGAISPARPTLCCCGEAYDPDETSAEHIMHFCSRCRRWLHRKCLSSPLPSRRVTPAEFLQFDPDTNSRPLYPFWSAVADDSPSSVSSTSERPSKRPRLSTSTPDSLVAPDLQVLDDHISGLPADLVKLATRSVIRGGPAGVVGNGPAVIEARRKVCQFLCQGDSTKAAWLQDWRAQMPAGWDTTLPEGWDTVVKQEPDVVLKKRTRGRPRKTVPVVVPDPLNPPTLECPDCHNLV

Foldseek 3Di:
DAEDDPLDLQDDDADPPHDYDDWDQDVVVRDIPPDADQQEPVSDGQDQVDQDQQRKWFADLQVSGTYGPVRLPPDDPADDDDLLVLLQAQSPPRDRLVQVVLVVVVPPPPPPDDDDDDDDDDDDDPPVPPVPDPPDPDVVVSVVLCVLADPLLSLLLSDIRIAHHPQGHSGCRSRNNVSSNLSSVLSNDDPVCNPVSRVVVVVPDDDPSPSCPDPCPVPPDPPPPPPPPPPDDDDDDDPDDPPPDDDSVDDDFRADNVPSHGD

InterPro domains:
  IPR011011 Zinc finger, FYVE/PHD-type [SSF57903] (36-77)